Protein AF-0000000085031838 (afdb_homodimer)

Secondary structure (DSSP, 8-state):
---EEEEEEE-HHHHHTT-HHHHHHHHHHTTPEEEEEEEE---HHHHHHHTGGGTTSTTHHHHHHHHTSS-EEEEEEEETTHHHHHHHHH--SSTTTSPBTBHHHHH-B--TT---B-SEEE--SHHHHHHHHHHH-TT------/---EEEEEEE-HHHHHTT-HHHHHHHHHHTTPEEEEEEEE---HHHHHHHTGGGTTSTTHHHHHHHHTSS-EEEEEEEETTHHHHHHHHH--SSTTTSPBTBHHHHH-B--TT---B-SEEE-SSHHHHHHHHHHH-TT------

pLDDT: mean 95.69, std 6.48, range [50.72, 98.94]

Radius of gyration: 19.54 Å; Cα contacts (8 Å, |Δi|>4): 582; chains: 2; bounding box: 54×59×46 Å

Structure (mmCIF, N/CA/C/O backbone):
data_AF-0000000085031838-model_v1
#
loop_
_entity.id
_entity.type
_entity.pdbx_description
1 polymer 'Nucleoside diphosphate kinase'
#
loop_
_atom_site.group_PDB
_atom_site.id
_atom_site.type_symbol
_atom_site.label_atom_id
_atom_site.label_alt_id
_atom_site.label_comp_id
_atom_site.label_asym_id
_atom_site.label_entity_id
_atom_site.label_seq_id
_atom_site.pdbx_PDB_ins_code
_atom_site.Cartn_x
_atom_site.Cartn_y
_atom_site.Cartn_z
_atom_site.occupancy
_atom_site.B_iso_or_equiv
_atom_site.auth_seq_id
_atom_site.auth_comp_id
_atom_site.auth_asym_id
_atom_site.auth_atom_id
_atom_site.pdbx_PDB_model_num
ATOM 1 N N . MET A 1 1 ? 27.875 -4.102 -3.135 1 66.56 1 MET A N 1
ATOM 2 C CA . MET A 1 1 ? 27.078 -4.777 -4.156 1 66.56 1 MET A CA 1
ATOM 3 C C . MET A 1 1 ? 25.984 -3.867 -4.68 1 66.56 1 MET A C 1
ATOM 5 O O . MET A 1 1 ? 25.547 -2.943 -3.986 1 66.56 1 MET A O 1
ATOM 9 N N . ALA A 1 2 ? 25.547 -4.156 -5.953 1 81.12 2 ALA A N 1
ATOM 10 C CA . ALA A 1 2 ? 24.672 -3.225 -6.66 1 81.12 2 ALA A CA 1
ATOM 11 C C . ALA A 1 2 ? 23.234 -3.318 -6.141 1 81.12 2 ALA A C 1
ATOM 13 O O . ALA A 1 2 ? 22.828 -4.359 -5.625 1 81.12 2 ALA A O 1
ATOM 14 N N . GLU A 1 3 ? 22.484 -2.248 -5.98 1 90.94 3 GLU A N 1
ATOM 15 C CA . GLU A 1 3 ? 21.062 -2.205 -5.637 1 90.94 3 GLU A CA 1
ATOM 16 C C . GLU A 1 3 ? 20.219 -2.934 -6.68 1 90.94 3 GLU A C 1
ATOM 18 O O . GLU A 1 3 ? 20.469 -2.805 -7.883 1 90.94 3 GLU A O 1
ATOM 23 N N . GLU A 1 4 ? 19.297 -3.799 -6.168 1 94.56 4 GLU A N 1
ATOM 24 C CA . GLU A 1 4 ? 18.312 -4.516 -6.98 1 94.56 4 GLU A CA 1
ATOM 25 C C . GLU A 1 4 ? 16.906 -4.059 -6.66 1 94.56 4 GLU A C 1
ATOM 27 O O . GLU A 1 4 ? 16.641 -3.533 -5.574 1 94.56 4 GLU A O 1
ATOM 32 N N . TRP A 1 5 ? 16.109 -4.141 -7.727 1 97.69 5 TRP A N 1
ATOM 33 C CA . TRP A 1 5 ? 14.672 -3.992 -7.516 1 97.69 5 TRP A CA 1
ATOM 34 C C . TRP A 1 5 ? 13.945 -5.309 -7.77 1 97.69 5 TRP A C 1
ATOM 36 O O . TRP A 1 5 ? 14.359 -6.094 -8.625 1 97.69 5 TRP A O 1
ATOM 46 N N . THR A 1 6 ? 12.945 -5.582 -7 1 98.31 6 THR A N 1
ATOM 47 C CA . THR A 1 6 ? 12.094 -6.742 -7.23 1 98.31 6 THR A CA 1
ATOM 48 C C . THR A 1 6 ? 10.625 -6.344 -7.199 1 98.31 6 THR A C 1
ATOM 50 O O . THR A 1 6 ? 10.273 -5.254 -6.746 1 98.31 6 THR A O 1
ATOM 53 N N . LEU A 1 7 ? 9.812 -7.199 -7.789 1 98.75 7 LEU A N 1
ATOM 54 C CA . LEU A 1 7 ? 8.367 -6.992 -7.836 1 98.75 7 LEU A CA 1
ATOM 55 C C . LEU A 1 7 ? 7.652 -7.953 -6.891 1 98.75 7 LEU A C 1
ATOM 57 O O . LEU A 1 7 ? 7.977 -9.141 -6.84 1 98.75 7 LEU A O 1
ATOM 61 N N . VAL A 1 8 ? 6.723 -7.438 -6.137 1 98.94 8 VAL A N 1
ATOM 62 C CA . VAL A 1 8 ? 5.742 -8.211 -5.379 1 98.94 8 VAL A CA 1
ATOM 63 C C . VAL A 1 8 ? 4.332 -7.879 -5.867 1 98.94 8 VAL A C 1
ATOM 65 O O . VAL A 1 8 ? 3.973 -6.707 -5.984 1 98.94 8 VAL A O 1
ATOM 68 N N . LEU A 1 9 ? 3.561 -8.828 -6.211 1 98.94 9 LEU A N 1
ATOM 69 C CA . LEU A 1 9 ? 2.131 -8.672 -6.453 1 98.94 9 LEU A CA 1
ATOM 70 C C . LEU A 1 9 ? 1.318 -9.336 -5.348 1 98.94 9 LEU A C 1
ATOM 72 O O . LEU A 1 9 ? 1.413 -10.555 -5.152 1 98.94 9 LEU A O 1
ATOM 76 N N . VAL A 1 10 ? 0.603 -8.562 -4.602 1 98.94 10 VAL A N 1
ATOM 77 C CA . VAL A 1 10 ? -0.446 -9.18 -3.789 1 98.94 10 VAL A CA 1
ATOM 78 C C . VAL A 1 10 ? -1.618 -9.578 -4.68 1 98.94 10 VAL A C 1
ATOM 80 O O . VAL A 1 10 ? -2.244 -8.727 -5.316 1 98.94 10 VAL A O 1
ATOM 83 N N . LYS A 1 11 ? -1.86 -10.812 -4.703 1 98.62 11 LYS A N 1
ATOM 84 C CA . LYS A 1 11 ? -2.834 -11.375 -5.633 1 98.62 11 LYS A CA 1
ATOM 85 C C . LYS A 1 11 ? -4.262 -11.141 -5.148 1 98.62 11 LYS A C 1
ATOM 87 O O . LYS A 1 11 ? -4.469 -10.625 -4.047 1 98.62 11 LYS A O 1
ATOM 92 N N . PRO A 1 12 ? -5.273 -11.461 -5.992 1 98.12 12 PRO A N 1
ATOM 93 C CA . PRO A 1 12 ? -6.652 -11.094 -5.664 1 98.12 12 PRO A CA 1
ATOM 94 C C . PRO A 1 12 ? -7.105 -11.648 -4.312 1 98.12 12 PRO A C 1
ATOM 96 O O . PRO A 1 12 ? -7.812 -10.961 -3.568 1 98.12 12 PRO A O 1
ATOM 99 N N . ASP A 1 13 ? -6.723 -12.828 -3.975 1 97.75 13 ASP A N 1
ATOM 100 C CA . ASP A 1 13 ? -7.129 -13.391 -2.691 1 97.75 13 ASP A CA 1
ATOM 101 C C . ASP A 1 13 ? -6.484 -12.641 -1.53 1 97.75 13 ASP A C 1
ATOM 103 O O . ASP A 1 13 ? -7.113 -12.438 -0.488 1 97.75 13 ASP A O 1
ATOM 107 N N . GLY A 1 14 ? -5.211 -12.242 -1.686 1 98.19 14 GLY A N 1
ATOM 108 C CA . GLY A 1 14 ? -4.551 -11.453 -0.662 1 98.19 14 GLY A CA 1
ATOM 109 C C . GLY A 1 14 ? -5.211 -10.102 -0.433 1 98.19 14 GLY A C 1
ATOM 110 O O . GLY A 1 14 ? -5.312 -9.641 0.706 1 98.19 14 GLY A O 1
ATOM 111 N N . VAL A 1 15 ? -5.648 -9.484 -1.541 1 98.56 15 VAL A N 1
ATOM 112 C CA . VAL A 1 15 ? -6.344 -8.203 -1.428 1 98.56 15 VAL A CA 1
ATOM 113 C C . VAL A 1 15 ? -7.703 -8.414 -0.765 1 98.56 15 VAL A C 1
ATOM 115 O O . VAL A 1 15 ? -8.031 -7.738 0.214 1 98.56 15 VAL A O 1
ATOM 118 N N . LYS A 1 16 ? -8.445 -9.328 -1.237 1 97.25 16 LYS A N 1
ATOM 119 C CA . LYS A 1 16 ? -9.789 -9.617 -0.744 1 97.25 16 LYS A CA 1
ATOM 120 C C . LYS A 1 16 ? -9.766 -9.977 0.738 1 97.25 16 LYS A C 1
ATOM 122 O O . LYS A 1 16 ? -10.641 -9.555 1.501 1 97.25 16 LYS A O 1
ATOM 127 N N . ASN A 1 17 ? -8.797 -10.75 1.099 1 97.38 17 ASN A N 1
ATOM 128 C CA . ASN A 1 17 ? -8.719 -11.242 2.469 1 97.38 17 ASN A CA 1
ATOM 129 C C . ASN A 1 17 ? -7.934 -10.289 3.365 1 97.38 17 ASN A C 1
ATOM 131 O O . ASN A 1 17 ? -7.617 -10.633 4.508 1 97.38 17 ASN A O 1
ATOM 135 N N . ARG A 1 18 ? -7.59 -9.133 2.881 1 98.12 18 ARG A N 1
ATOM 136 C CA . ARG A 1 18 ? -7.039 -8.047 3.676 1 98.12 18 ARG A CA 1
ATOM 137 C C . ARG A 1 18 ? -5.648 -8.398 4.199 1 98.12 18 ARG A C 1
ATOM 139 O O . ARG A 1 18 ? -5.363 -8.219 5.387 1 98.12 18 ARG A O 1
ATOM 146 N N . HIS A 1 19 ? -4.738 -8.805 3.262 1 98.56 19 HIS A N 1
ATOM 147 C CA . HIS A 1 19 ? -3.375 -9.164 3.623 1 98.56 19 HIS A CA 1
ATOM 148 C C . HIS A 1 19 ? -2.371 -8.156 3.074 1 98.56 19 HIS A C 1
ATOM 150 O O . HIS A 1 19 ? -1.159 -8.344 3.209 1 98.56 19 HIS A O 1
ATOM 156 N N . VAL A 1 20 ? -2.828 -7.102 2.445 1 98.88 20 VAL A N 1
ATOM 157 C CA . VAL A 1 20 ? -1.928 -6.125 1.838 1 98.88 20 VAL A CA 1
ATOM 158 C C . VAL A 1 20 ? -1.017 -5.527 2.906 1 98.88 20 VAL A C 1
ATOM 160 O O . VAL A 1 20 ? 0.202 -5.465 2.73 1 98.88 20 VAL A O 1
ATOM 163 N N . GLY A 1 21 ? -1.608 -5.121 4.023 1 98.75 21 GLY A N 1
ATOM 164 C CA . GLY A 1 21 ? -0.841 -4.527 5.109 1 98.75 21 GLY A CA 1
ATOM 165 C C . GLY A 1 21 ? 0.206 -5.465 5.68 1 98.75 21 GLY A C 1
ATOM 166 O O . GLY A 1 21 ? 1.335 -5.051 5.953 1 98.75 21 GLY A O 1
ATOM 167 N N . GLU A 1 22 ? -0.123 -6.695 5.84 1 98.31 22 GLU A N 1
ATOM 168 C CA . GLU A 1 22 ? 0.807 -7.688 6.375 1 98.31 22 GLU A CA 1
ATOM 169 C C . GLU A 1 22 ? 2.004 -7.879 5.449 1 98.31 22 GLU A C 1
ATOM 171 O O . GLU A 1 22 ? 3.146 -7.93 5.902 1 98.31 22 GLU A O 1
ATOM 176 N N . VAL A 1 23 ? 1.729 -8.008 4.176 1 98.81 23 VAL A N 1
ATOM 177 C CA . VAL A 1 23 ? 2.799 -8.188 3.199 1 98.81 23 VAL A CA 1
ATOM 178 C C . VAL A 1 23 ? 3.756 -7 3.256 1 98.81 23 VAL A C 1
ATOM 180 O O . VAL A 1 23 ? 4.969 -7.18 3.383 1 98.81 23 VAL A O 1
ATOM 183 N N . ILE A 1 24 ? 3.213 -5.805 3.266 1 98.88 24 ILE A N 1
ATOM 184 C CA . ILE A 1 24 ? 4.035 -4.598 3.279 1 98.88 24 ILE A CA 1
ATOM 185 C C . ILE A 1 24 ? 4.789 -4.504 4.602 1 98.88 24 ILE A C 1
ATOM 187 O O . ILE A 1 24 ? 5.969 -4.152 4.629 1 98.88 24 ILE A O 1
ATOM 191 N N . THR A 1 25 ? 4.145 -4.832 5.676 1 98.69 25 THR A N 1
ATOM 192 C CA . THR A 1 25 ? 4.758 -4.766 6.996 1 98.69 25 THR A CA 1
ATOM 193 C C . THR A 1 25 ? 5.977 -5.684 7.074 1 98.69 25 THR A C 1
ATOM 195 O O . THR A 1 25 ? 7.016 -5.297 7.617 1 98.69 25 THR A O 1
ATOM 198 N N . ARG A 1 26 ? 5.875 -6.84 6.551 1 98.62 26 ARG A N 1
ATOM 199 C CA . ARG A 1 26 ? 6.996 -7.773 6.609 1 98.62 26 ARG A CA 1
ATOM 200 C C . ARG A 1 26 ? 8.18 -7.262 5.797 1 98.62 26 ARG A C 1
ATOM 202 O O . ARG A 1 26 ? 9.328 -7.418 6.199 1 98.62 26 ARG A O 1
ATOM 209 N N . ILE A 1 27 ? 7.914 -6.656 4.637 1 98.69 27 ILE A N 1
ATOM 210 C CA . ILE A 1 27 ? 8.961 -6.059 3.812 1 98.69 27 ILE A CA 1
ATOM 211 C C . ILE A 1 27 ? 9.641 -4.926 4.582 1 98.69 27 ILE A C 1
ATOM 213 O O . ILE A 1 27 ? 10.867 -4.875 4.668 1 98.69 27 ILE A O 1
ATOM 217 N N . GLU A 1 28 ? 8.828 -4.074 5.199 1 98.5 28 GLU A N 1
ATOM 218 C CA . GLU A 1 28 ? 9.344 -2.914 5.922 1 98.5 28 GLU A CA 1
ATOM 219 C C . GLU A 1 28 ? 10.094 -3.334 7.184 1 98.5 28 GLU A C 1
ATOM 221 O O . GLU A 1 28 ? 11.117 -2.742 7.527 1 98.5 28 GLU A O 1
ATOM 226 N N . ARG A 1 29 ? 9.594 -4.312 7.824 1 97.56 29 ARG A N 1
ATOM 227 C CA . ARG A 1 29 ? 10.234 -4.793 9.047 1 97.56 29 ARG A CA 1
ATOM 228 C C . ARG A 1 29 ? 11.633 -5.336 8.758 1 97.56 29 ARG A C 1
ATOM 230 O O . ARG A 1 29 ? 12.531 -5.199 9.586 1 97.56 29 ARG A O 1
ATOM 237 N N . LYS A 1 30 ? 11.828 -5.93 7.602 1 97.19 30 LYS A N 1
ATOM 238 C CA . LYS A 1 30 ? 13.133 -6.457 7.195 1 97.19 30 LYS A CA 1
ATOM 239 C C . LYS A 1 30 ? 14.109 -5.328 6.883 1 97.19 30 LYS A C 1
ATOM 241 O O . LYS A 1 30 ? 15.312 -5.555 6.777 1 97.19 30 LYS A O 1
ATOM 246 N N . GLY A 1 31 ? 13.547 -4.113 6.691 1 96.56 31 GLY A N 1
ATOM 247 C CA . GLY A 1 31 ? 14.383 -2.939 6.496 1 96.56 31 GLY A CA 1
ATOM 248 C C . GLY A 1 31 ? 14.477 -2.514 5.043 1 96.56 31 GLY A C 1
ATOM 249 O O . GLY A 1 31 ? 15.266 -1.633 4.699 1 96.56 31 GLY A O 1
ATOM 250 N N . TYR A 1 32 ? 13.695 -3.164 4.156 1 96.62 32 TYR A N 1
ATOM 251 C CA . TYR A 1 32 ? 13.75 -2.814 2.74 1 96.62 32 TYR A CA 1
ATOM 252 C C . TYR A 1 32 ? 12.906 -1.579 2.453 1 96.62 32 TYR A C 1
ATOM 254 O O . TYR A 1 32 ? 12.039 -1.211 3.252 1 96.62 32 TYR A O 1
ATOM 262 N N . GLN A 1 33 ? 13.195 -1.033 1.344 1 94.19 33 GLN A N 1
ATOM 263 C CA . GLN A 1 33 ? 12.477 0.168 0.926 1 94.19 33 GLN A CA 1
ATOM 264 C C . GLN A 1 33 ? 11.438 -0.156 -0.142 1 94.19 33 GLN A C 1
ATOM 266 O O . GLN A 1 33 ? 11.742 -0.842 -1.121 1 94.19 33 GLN A O 1
ATOM 271 N N . ILE A 1 34 ? 10.258 0.347 0.081 1 98 34 ILE A N 1
ATOM 272 C CA . ILE A 1 34 ? 9.242 0.324 -0.969 1 98 34 ILE A CA 1
ATOM 273 C C . ILE A 1 34 ? 9.406 1.552 -1.864 1 98 34 ILE A C 1
ATOM 275 O O . ILE A 1 34 ? 9.281 2.688 -1.398 1 98 34 ILE A O 1
ATOM 279 N N . ILE A 1 35 ? 9.625 1.24 -3.143 1 96.06 35 ILE A N 1
ATOM 280 C CA . ILE A 1 35 ? 9.922 2.307 -4.094 1 96.06 35 ILE A CA 1
ATOM 281 C C . ILE A 1 35 ? 8.625 2.795 -4.738 1 96.06 35 ILE A C 1
ATOM 283 O O . ILE A 1 35 ? 8.531 3.951 -5.156 1 96.06 35 ILE A O 1
ATOM 287 N N . ASP A 1 36 ? 7.746 1.915 -4.902 1 98.38 36 ASP A N 1
ATOM 288 C CA . ASP A 1 36 ? 6.453 2.225 -5.512 1 98.38 36 ASP A CA 1
ATOM 289 C C . ASP A 1 36 ? 5.422 1.147 -5.18 1 98.38 36 ASP A C 1
ATOM 291 O O . ASP A 1 36 ? 5.781 0.009 -4.875 1 98.38 36 ASP A O 1
ATOM 295 N N . LEU A 1 37 ? 4.188 1.529 -5.168 1 98.81 37 LEU A N 1
ATOM 296 C CA . LEU A 1 37 ? 3.096 0.572 -5.023 1 98.81 37 LEU A CA 1
ATOM 297 C C . LEU A 1 37 ? 1.792 1.151 -5.562 1 98.81 37 LEU A C 1
ATOM 299 O O . LEU A 1 37 ? 1.608 2.371 -5.574 1 98.81 37 LEU A O 1
ATOM 303 N N . LYS A 1 38 ? 0.947 0.339 -6.027 1 98.81 38 LYS A N 1
ATOM 304 C CA . LYS A 1 38 ? -0.374 0.772 -6.473 1 98.81 38 LYS A CA 1
ATOM 305 C C . LYS A 1 38 ? -1.328 -0.412 -6.598 1 98.81 38 LYS A C 1
ATOM 307 O O . LYS A 1 38 ? -0.895 -1.547 -6.805 1 98.81 38 LYS A O 1
ATOM 312 N N . MET A 1 39 ? -2.602 -0.136 -6.398 1 98.75 39 MET A N 1
ATOM 313 C CA . MET A 1 39 ? -3.639 -1.104 -6.746 1 98.75 39 MET A CA 1
ATOM 314 C C . MET A 1 39 ? -3.887 -1.12 -8.25 1 98.75 39 MET A C 1
ATOM 316 O O . MET A 1 39 ? -3.914 -0.068 -8.891 1 98.75 39 MET A O 1
ATOM 320 N N . ILE A 1 40 ? -4.027 -2.283 -8.812 1 98.06 40 ILE A N 1
ATOM 321 C CA . ILE A 1 40 ? -4.125 -2.488 -10.25 1 98.06 40 ILE A CA 1
ATOM 322 C C . ILE A 1 40 ? -5.336 -3.363 -10.562 1 98.06 40 ILE A C 1
ATOM 324 O O . ILE A 1 40 ? -5.555 -4.387 -9.914 1 98.06 40 ILE A O 1
ATOM 328 N N . GLU A 1 41 ? -6.141 -2.879 -11.477 1 95.75 41 GLU A N 1
ATOM 329 C CA . GLU A 1 41 ? -7.066 -3.795 -12.141 1 95.75 41 GLU A CA 1
ATOM 330 C C . GLU A 1 41 ? -6.375 -4.559 -13.266 1 95.75 41 GLU A C 1
ATOM 332 O O . GLU A 1 41 ? -6.113 -3.998 -14.328 1 95.75 41 GLU A O 1
ATOM 337 N N . SER A 1 42 ? -6.121 -5.785 -13.016 1 95.38 42 SER A N 1
ATOM 338 C CA . SER A 1 42 ? -5.328 -6.543 -13.977 1 95.38 42 SER A CA 1
ATOM 339 C C . SER A 1 42 ? -6.133 -6.859 -15.234 1 95.38 42 SER A C 1
ATOM 341 O O . SER A 1 42 ? -7.328 -7.148 -15.148 1 95.38 42 SER A O 1
ATOM 343 N N . THR A 1 43 ? -5.465 -6.734 -16.375 1 95.69 43 THR A N 1
ATOM 344 C CA . THR A 1 43 ? -6.066 -7.129 -17.641 1 95.69 43 THR A CA 1
ATOM 345 C C . THR A 1 43 ? -5.48 -8.453 -18.141 1 95.69 43 THR A C 1
ATOM 347 O O . THR A 1 43 ? -4.344 -8.797 -17.797 1 95.69 43 THR A O 1
ATOM 350 N N . GLU A 1 44 ? -6.273 -9.055 -18.984 1 95.25 44 GLU A N 1
ATOM 351 C CA . GLU A 1 44 ? -5.793 -10.305 -19.562 1 95.25 44 GLU A CA 1
ATOM 352 C C . GLU A 1 44 ? -4.496 -10.094 -20.328 1 95.25 44 GLU A C 1
ATOM 354 O O . GLU A 1 44 ? -3.59 -10.93 -20.281 1 95.25 44 GLU A O 1
ATOM 359 N N . ASN A 1 45 ? -4.422 -9.055 -21.094 1 96.81 45 ASN A N 1
ATOM 360 C CA . ASN A 1 45 ? -3.234 -8.766 -21.891 1 96.81 45 ASN A CA 1
ATOM 361 C C . ASN A 1 45 ? -1.988 -8.648 -21.016 1 96.81 45 ASN A C 1
ATOM 363 O O . ASN A 1 45 ? -0.967 -9.281 -21.297 1 96.81 45 ASN A O 1
ATOM 367 N N . LYS A 1 46 ? -2.023 -7.93 -19.953 1 97.62 46 LYS A N 1
ATOM 368 C CA . LYS A 1 46 ? -0.871 -7.758 -19.078 1 97.62 46 LYS A CA 1
ATOM 369 C C . LYS A 1 46 ? -0.525 -9.055 -18.359 1 97.62 46 LYS A C 1
ATOM 371 O O . LYS A 1 46 ? 0.65 -9.367 -18.156 1 97.62 46 LYS A O 1
ATOM 376 N N . LEU A 1 47 ? -1.546 -9.781 -18.016 1 98.19 47 LEU A N 1
ATOM 377 C CA . LEU A 1 47 ? -1.315 -11.055 -17.328 1 98.19 47 LEU A CA 1
ATOM 378 C C . LEU A 1 47 ? -0.629 -12.047 -18.266 1 98.19 47 LEU A C 1
ATOM 380 O O . LEU A 1 47 ? 0.255 -12.789 -17.844 1 98.19 47 LEU A O 1
ATOM 384 N N . ARG A 1 48 ? -1.007 -12.047 -19.5 1 97.62 48 ARG A N 1
ATOM 385 C CA . ARG A 1 48 ? -0.371 -12.93 -20.484 1 97.62 48 ARG A CA 1
ATOM 386 C C . ARG A 1 48 ? 1.09 -12.547 -20.703 1 97.62 48 ARG A C 1
ATOM 388 O O . ARG A 1 48 ? 1.943 -13.414 -20.891 1 97.62 48 ARG A O 1
ATOM 395 N N . GLN A 1 49 ? 1.378 -11.258 -20.719 1 98 49 GLN A N 1
ATOM 396 C CA . GLN A 1 49 ? 2.766 -10.812 -20.781 1 98 49 GLN A CA 1
ATOM 397 C C . GLN A 1 49 ? 3.551 -11.258 -19.562 1 98 49 GLN A C 1
ATOM 399 O O . GLN A 1 49 ? 4.676 -11.75 -19.688 1 98 49 GLN A O 1
ATOM 404 N N . HIS A 1 50 ? 2.947 -11.133 -18.406 1 98.31 50 HIS A N 1
ATOM 405 C CA . HIS A 1 50 ? 3.596 -11.477 -17.156 1 98.31 50 HIS A CA 1
ATOM 406 C C . HIS A 1 50 ? 3.879 -12.969 -17.062 1 98.31 50 HIS A C 1
ATOM 408 O O . HIS A 1 50 ? 4.957 -13.375 -16.609 1 98.31 50 HIS A O 1
ATOM 414 N N . TYR A 1 51 ? 2.924 -13.719 -17.484 1 97.62 51 TYR A N 1
ATOM 415 C CA . TYR A 1 51 ? 3.023 -15.172 -17.391 1 97.62 51 TYR A CA 1
ATOM 416 C C . TYR A 1 51 ? 3.344 -15.773 -18.75 1 97.62 51 TYR A C 1
ATOM 418 O O . TYR A 1 51 ? 2.85 -16.844 -19.094 1 97.62 51 TYR A O 1
ATOM 426 N N . ALA A 1 52 ? 4.078 -15.125 -19.547 1 96.62 52 ALA A N 1
ATOM 427 C CA . ALA A 1 52 ? 4.367 -15.531 -20.922 1 96.62 52 ALA A CA 1
ATOM 428 C C . ALA A 1 52 ? 4.918 -16.953 -20.969 1 96.62 52 ALA A C 1
ATOM 430 O O . ALA A 1 52 ? 4.648 -17.703 -21.906 1 96.62 52 ALA A O 1
ATOM 431 N N . ASP A 1 53 ? 5.688 -17.359 -20.016 1 94.69 53 ASP A N 1
ATOM 432 C CA . ASP A 1 53 ? 6.324 -18.672 -19.969 1 94.69 53 ASP A CA 1
ATOM 433 C C . ASP A 1 53 ? 5.332 -19.766 -19.547 1 94.69 53 ASP A C 1
ATOM 435 O O . ASP A 1 53 ? 5.664 -20.953 -19.547 1 94.69 53 ASP A O 1
ATOM 439 N N . LYS A 1 54 ? 4.062 -19.391 -19.234 1 94.56 54 LYS A N 1
ATOM 440 C CA . LYS A 1 54 ? 3.082 -20.328 -18.703 1 94.56 54 LYS A CA 1
ATOM 441 C C . LYS A 1 54 ? 1.856 -20.406 -19.609 1 94.56 54 LYS A C 1
ATOM 443 O O . LYS A 1 54 ? 0.891 -21.109 -19.297 1 94.56 54 LYS A O 1
ATOM 448 N N . VAL A 1 55 ? 1.824 -19.734 -20.703 1 94.19 55 VAL A N 1
ATOM 449 C CA . VAL A 1 55 ? 0.617 -19.562 -21.516 1 94.19 55 VAL A CA 1
ATOM 450 C C . VAL A 1 55 ? 0.19 -20.922 -22.078 1 94.19 55 VAL A C 1
ATOM 452 O O . VAL A 1 55 ? -0.995 -21.141 -22.344 1 94.19 55 VAL A O 1
ATOM 455 N N . ASN A 1 56 ? 1.148 -21.875 -22.172 1 94.38 56 ASN A N 1
ATOM 456 C CA . ASN A 1 56 ? 0.825 -23.172 -22.766 1 94.38 56 ASN A CA 1
ATOM 457 C C . ASN A 1 56 ? 0.635 -24.25 -21.703 1 94.38 56 ASN A C 1
ATOM 459 O O . ASN A 1 56 ? 0.384 -25.406 -22.016 1 94.38 56 ASN A O 1
ATOM 463 N N . GLU A 1 57 ? 0.737 -23.891 -20.5 1 94.31 57 GLU A N 1
ATOM 464 C CA . GLU A 1 57 ? 0.539 -24.844 -19.406 1 94.31 57 GLU A CA 1
ATOM 465 C C . GLU A 1 57 ? -0.94 -25.172 -19.219 1 94.31 57 GLU A C 1
ATOM 467 O O . GLU A 1 57 ? -1.798 -24.297 -19.391 1 94.31 57 GLU A O 1
ATOM 472 N N . PRO A 1 58 ? -1.26 -26.391 -18.781 1 94.56 58 PRO A N 1
ATOM 473 C CA . PRO A 1 58 ? -2.656 -26.812 -18.625 1 94.56 58 PRO A CA 1
ATOM 474 C C . PRO A 1 58 ? -3.396 -26 -17.562 1 94.56 58 PRO A C 1
ATOM 476 O O . PRO A 1 58 ? -4.617 -25.844 -17.641 1 94.56 58 PRO A O 1
ATOM 479 N N . TYR A 1 59 ? -2.721 -25.531 -16.641 1 92.94 59 TYR A N 1
ATOM 480 C CA . TYR A 1 59 ? -3.375 -24.828 -15.547 1 92.94 59 TYR A CA 1
ATOM 481 C C . TYR A 1 59 ? -3.529 -23.344 -15.875 1 92.94 59 TYR A C 1
ATOM 483 O O . TYR A 1 59 ? -4.062 -22.578 -15.07 1 92.94 59 TYR A O 1
ATOM 491 N N . PHE A 1 60 ? -3.113 -22.906 -17.062 1 96 60 PHE A N 1
ATOM 492 C CA . PHE A 1 60 ? -3.039 -21.484 -17.406 1 96 60 PHE A CA 1
ATOM 493 C C . PHE A 1 60 ? -4.422 -20.844 -17.359 1 96 60 PHE A C 1
ATOM 495 O O . PHE A 1 60 ? -4.574 -19.734 -16.875 1 96 60 PHE A O 1
ATOM 502 N N . ALA A 1 61 ? -5.426 -21.531 -17.812 1 94.69 61 ALA A N 1
ATOM 503 C CA . ALA A 1 61 ? -6.789 -21 -17.797 1 94.69 61 ALA A CA 1
ATOM 504 C C . ALA A 1 61 ? -7.246 -20.719 -16.359 1 94.69 61 ALA A C 1
ATOM 506 O O . ALA A 1 61 ? -7.887 -19.703 -16.094 1 94.69 61 ALA A O 1
ATOM 507 N N . GLY A 1 62 ? -6.98 -21.688 -15.461 1 94.56 62 GLY A N 1
ATOM 508 C CA . GLY A 1 62 ? -7.301 -21.484 -14.055 1 94.56 62 GLY A CA 1
ATOM 509 C C . GLY A 1 62 ? -6.551 -20.312 -13.438 1 94.56 62 GLY A C 1
ATOM 510 O O . GLY A 1 62 ? -7.117 -19.547 -12.656 1 94.56 62 GLY A O 1
ATOM 511 N N . LEU A 1 63 ? -5.297 -20.188 -13.828 1 95.44 63 LEU A N 1
ATOM 512 C CA . LEU A 1 63 ? -4.469 -19.078 -13.367 1 95.44 63 LEU A CA 1
ATOM 513 C C . LEU A 1 63 ? -5.07 -17.734 -13.797 1 95.44 63 LEU A C 1
ATOM 515 O O . LEU A 1 63 ? -5.184 -16.812 -12.992 1 95.44 63 LEU A O 1
ATOM 519 N N . MET A 1 64 ? -5.496 -17.609 -15.039 1 96.06 64 MET A N 1
ATOM 520 C CA . MET A 1 64 ? -6.094 -16.391 -15.562 1 96.06 64 MET A CA 1
ATOM 521 C C . MET A 1 64 ? -7.402 -16.078 -14.852 1 96.06 64 MET A C 1
ATOM 523 O O . MET A 1 64 ? -7.652 -14.922 -14.484 1 96.06 64 MET A O 1
ATOM 527 N N . SER A 1 65 ? -8.188 -17.109 -14.602 1 95.12 65 SER A N 1
ATOM 528 C CA . SER A 1 65 ? -9.445 -16.922 -13.883 1 95.12 65 SER A CA 1
ATOM 529 C C . SER A 1 65 ? -9.203 -16.391 -12.469 1 95.12 65 SER A C 1
ATOM 531 O O . SER A 1 65 ? -9.891 -15.469 -12.023 1 95.12 65 SER A O 1
ATOM 533 N N . TYR A 1 66 ? -8.258 -16.969 -11.844 1 96.06 66 TYR A N 1
ATOM 534 C CA . TYR A 1 66 ? -7.883 -16.578 -10.492 1 96.06 66 TYR A CA 1
ATOM 535 C C . TYR A 1 66 ? -7.398 -15.133 -10.453 1 96.06 66 TYR A C 1
ATOM 537 O O . TYR A 1 66 ? -7.906 -14.328 -9.672 1 96.06 66 TYR A O 1
ATOM 545 N N . MET A 1 67 ? -6.52 -14.742 -11.32 1 97.31 67 MET A N 1
ATOM 546 C CA . MET A 1 67 ? -5.84 -13.453 -11.297 1 97.31 67 MET A CA 1
ATOM 547 C C . MET A 1 67 ? -6.789 -12.328 -11.703 1 97.31 67 MET A C 1
ATOM 549 O O . MET A 1 67 ? -6.512 -11.156 -11.445 1 97.31 67 MET A O 1
ATOM 553 N N . THR A 1 68 ? -7.957 -12.656 -12.266 1 96.75 68 THR A N 1
ATOM 554 C CA . THR A 1 68 ? -8.898 -11.625 -12.703 1 96.75 68 THR A CA 1
ATOM 555 C C . THR A 1 68 ? -10.102 -11.562 -11.773 1 96.75 68 THR A C 1
ATOM 557 O O . THR A 1 68 ? -11.086 -10.883 -12.07 1 96.75 68 THR A O 1
ATOM 560 N N . GLU A 1 69 ? -10.055 -12.25 -10.625 1 95.62 69 GLU A N 1
ATOM 561 C CA . GLU A 1 69 ? -11.164 -12.281 -9.672 1 95.62 69 GLU A CA 1
ATOM 562 C C . GLU A 1 69 ? -11.32 -10.945 -8.961 1 95.62 69 GLU A C 1
ATOM 564 O O . GLU A 1 69 ? -12.359 -10.68 -8.352 1 95.62 69 GLU A O 1
ATOM 569 N N . GLY A 1 70 ? -10.352 -10.117 -8.984 1 97.25 70 GLY A N 1
ATOM 570 C CA . GLY A 1 70 ? -10.32 -8.828 -8.312 1 97.25 70 GLY A CA 1
ATOM 571 C C . GLY A 1 70 ? -9.016 -8.086 -8.516 1 97.25 70 GLY A C 1
ATOM 572 O O . GLY A 1 70 ? -8.156 -8.523 -9.281 1 97.25 70 GLY A O 1
ATOM 573 N N . PRO A 1 71 ? -8.945 -6.973 -7.871 1 98.31 71 PRO A N 1
ATOM 574 C CA . PRO A 1 71 ? -7.73 -6.176 -8.023 1 98.31 71 PRO A CA 1
ATOM 575 C C . PRO A 1 71 ? -6.508 -6.836 -7.383 1 98.31 71 PRO A C 1
ATOM 577 O O . PRO A 1 71 ? -6.656 -7.73 -6.547 1 98.31 71 PRO A O 1
ATOM 580 N N . ILE A 1 72 ? -5.363 -6.457 -7.852 1 98.81 72 ILE A N 1
ATOM 581 C CA . ILE A 1 72 ? -4.098 -6.836 -7.23 1 98.81 72 ILE A CA 1
ATOM 582 C C . ILE A 1 72 ? -3.357 -5.586 -6.758 1 98.81 72 ILE A C 1
ATOM 584 O O . ILE A 1 72 ? -3.75 -4.465 -7.09 1 98.81 72 ILE A O 1
ATOM 588 N N . VAL A 1 73 ? -2.381 -5.766 -5.906 1 98.94 73 VAL A N 1
ATOM 589 C CA . VAL A 1 73 ? -1.506 -4.668 -5.5 1 98.94 73 VAL A CA 1
ATOM 590 C C . VAL A 1 73 ? -0.069 -4.973 -5.922 1 98.94 73 VAL A C 1
ATOM 592 O O . VAL A 1 73 ? 0.481 -6.016 -5.562 1 98.94 73 VAL A O 1
ATOM 595 N N . GLY A 1 74 ? 0.482 -4.066 -6.781 1 98.94 74 GLY A N 1
ATOM 596 C CA . GLY A 1 74 ? 1.888 -4.148 -7.145 1 98.94 74 GLY A CA 1
ATOM 597 C C . GLY A 1 74 ? 2.787 -3.338 -6.227 1 98.94 74 GLY A C 1
ATOM 598 O O . GLY A 1 74 ? 2.439 -2.223 -5.836 1 98.94 74 GLY A O 1
ATOM 599 N N . ILE A 1 75 ? 3.916 -3.902 -5.902 1 98.94 75 ILE A N 1
ATOM 600 C CA . ILE A 1 75 ? 4.898 -3.27 -5.031 1 98.94 75 ILE A CA 1
ATOM 601 C C . ILE A 1 75 ? 6.297 -3.432 -5.621 1 98.94 75 ILE A C 1
ATOM 603 O O . ILE A 1 75 ? 6.691 -4.539 -6 1 98.94 75 ILE A O 1
ATOM 607 N N . ILE A 1 76 ? 7 -2.383 -5.75 1 98.81 76 ILE A N 1
ATOM 608 C CA . ILE A 1 76 ? 8.422 -2.445 -6.082 1 98.81 76 ILE A CA 1
ATOM 609 C C . ILE A 1 76 ? 9.258 -2.268 -4.816 1 98.81 76 ILE A C 1
ATOM 611 O O . ILE A 1 76 ? 9.07 -1.301 -4.074 1 98.81 76 ILE A O 1
ATOM 615 N N . VAL A 1 77 ? 10.164 -3.176 -4.574 1 98.44 77 VAL A N 1
ATOM 616 C CA . VAL A 1 77 ? 11.031 -3.16 -3.406 1 98.44 77 VAL A CA 1
ATOM 617 C C . VAL A 1 77 ? 12.492 -3.047 -3.848 1 98.44 77 VAL A C 1
ATOM 619 O O . VAL A 1 77 ? 12.914 -3.717 -4.793 1 98.44 77 VAL A O 1
ATOM 622 N N . ALA A 1 78 ? 13.234 -2.201 -3.158 1 97.12 78 ALA A N 1
ATOM 623 C CA . ALA A 1 78 ? 14.648 -2.008 -3.473 1 97.12 78 ALA A CA 1
ATOM 624 C C . ALA A 1 78 ? 15.531 -2.439 -2.309 1 97.12 78 ALA A C 1
ATOM 626 O O . ALA A 1 78 ? 15.148 -2.309 -1.144 1 97.12 78 ALA A O 1
ATOM 627 N N . GLY A 1 79 ? 16.688 -2.955 -2.654 1 95.38 79 GLY A N 1
ATOM 628 C CA . GLY A 1 79 ? 17.688 -3.33 -1.66 1 95.38 79 GLY A CA 1
ATOM 629 C C . GLY A 1 79 ? 18.781 -4.203 -2.221 1 95.38 79 GLY A C 1
ATOM 630 O O . GLY A 1 79 ? 18.75 -4.574 -3.396 1 95.38 79 GLY A O 1
ATOM 631 N N . THR A 1 80 ? 19.734 -4.469 -1.35 1 94.94 80 THR A N 1
ATOM 632 C CA . THR A 1 80 ? 20.797 -5.395 -1.698 1 94.94 80 THR A CA 1
ATOM 633 C C . THR A 1 80 ? 20.328 -6.84 -1.581 1 94.94 80 THR A C 1
ATOM 635 O O . THR A 1 80 ? 19.766 -7.234 -0.554 1 94.94 80 THR A O 1
ATOM 638 N N . ASN A 1 81 ? 20.469 -7.633 -2.691 1 95.12 81 ASN A N 1
ATOM 639 C CA . ASN A 1 81 ? 20.047 -9.031 -2.752 1 95.12 81 ASN A CA 1
ATOM 640 C C . ASN A 1 81 ? 18.562 -9.188 -2.451 1 95.12 81 ASN A C 1
ATOM 642 O O . ASN A 1 81 ? 18.156 -10.164 -1.82 1 95.12 81 ASN A O 1
ATOM 646 N N . VAL A 1 82 ? 17.812 -8.219 -2.869 1 97.38 82 VAL A N 1
ATOM 647 C CA . VAL A 1 82 ? 16.406 -8.133 -2.445 1 97.38 82 VAL A CA 1
ATOM 648 C C . VAL A 1 82 ? 15.578 -9.156 -3.207 1 97.38 82 VAL A C 1
ATOM 650 O O . VAL A 1 82 ? 14.594 -9.688 -2.674 1 97.38 82 VAL A O 1
ATOM 653 N N . VAL A 1 83 ? 15.93 -9.477 -4.434 1 97.81 83 VAL A N 1
ATOM 654 C CA . VAL A 1 83 ? 15.156 -10.438 -5.211 1 97.81 83 VAL A CA 1
ATOM 655 C C . VAL A 1 83 ? 15.109 -11.773 -4.48 1 97.81 83 VAL A C 1
ATOM 657 O O . VAL A 1 83 ? 14.023 -12.32 -4.238 1 97.81 83 VAL A O 1
ATOM 660 N N . LYS A 1 84 ? 16.25 -12.258 -4.105 1 97.69 84 LYS A N 1
ATOM 661 C CA . LYS A 1 84 ? 16.344 -13.523 -3.389 1 97.69 84 LYS A CA 1
ATOM 662 C C . LYS A 1 84 ? 15.656 -13.445 -2.031 1 97.69 84 LYS A C 1
ATOM 664 O O . LYS A 1 84 ? 14.914 -14.359 -1.654 1 97.69 84 LYS A O 1
ATOM 669 N N . ALA A 1 85 ? 15.875 -12.383 -1.309 1 98.06 85 ALA A N 1
ATOM 670 C CA . ALA A 1 85 ? 15.328 -12.227 0.038 1 98.06 85 ALA A CA 1
ATOM 671 C C . ALA A 1 85 ? 13.805 -12.227 0.018 1 98.06 85 ALA A C 1
ATOM 673 O O . ALA A 1 85 ? 13.164 -12.93 0.806 1 98.06 85 ALA A O 1
ATOM 674 N N . ILE A 1 86 ? 13.227 -11.484 -0.883 1 98.62 86 ILE A N 1
ATOM 675 C CA . ILE A 1 86 ? 11.773 -11.367 -0.963 1 98.62 86 ILE A CA 1
ATOM 676 C C . ILE A 1 86 ? 11.172 -12.68 -1.444 1 98.62 86 ILE A C 1
ATOM 678 O O . ILE A 1 86 ? 10.102 -13.086 -0.989 1 98.62 86 ILE A O 1
ATOM 682 N N . HIS A 1 87 ? 11.844 -13.281 -2.336 1 98.44 87 HIS A N 1
ATOM 683 C CA . HIS A 1 87 ? 11.383 -14.586 -2.799 1 98.44 87 HIS A CA 1
ATOM 684 C C . HIS A 1 87 ? 11.336 -15.594 -1.653 1 98.44 87 HIS A C 1
ATOM 686 O O . HIS A 1 87 ? 10.383 -16.375 -1.547 1 98.44 87 HIS A O 1
ATOM 692 N N . ARG A 1 88 ? 12.25 -15.578 -0.794 1 98.19 88 ARG A N 1
ATOM 693 C CA . ARG A 1 88 ? 12.273 -16.453 0.37 1 98.19 88 ARG A CA 1
ATOM 694 C C . ARG A 1 88 ? 11.188 -16.078 1.368 1 98.19 88 ARG A C 1
ATOM 696 O O . ARG A 1 88 ? 10.578 -16.953 1.991 1 98.19 88 ARG A O 1
ATOM 703 N N . MET A 1 89 ? 10.914 -14.828 1.499 1 98.5 89 MET A N 1
ATOM 704 C CA . MET A 1 89 ? 9.867 -14.352 2.391 1 98.5 89 MET A CA 1
ATOM 705 C C . MET A 1 89 ? 8.5 -14.883 1.962 1 98.5 89 MET A C 1
ATOM 707 O O . MET A 1 89 ? 7.664 -15.195 2.805 1 98.5 89 MET A O 1
ATOM 711 N N . ALA A 1 90 ? 8.336 -14.977 0.688 1 98.5 90 ALA A N 1
ATOM 712 C CA . ALA A 1 90 ? 7.07 -15.477 0.15 1 98.5 90 ALA A CA 1
ATOM 713 C C . ALA A 1 90 ? 6.844 -16.938 0.546 1 98.5 90 ALA A C 1
ATOM 715 O O . ALA A 1 90 ? 5.746 -17.297 0.969 1 98.5 90 ALA A O 1
ATOM 716 N N . GLY A 1 91 ? 7.922 -17.734 0.382 1 98.5 91 GLY A N 1
ATOM 717 C CA . GLY A 1 91 ? 7.816 -19.156 0.656 1 98.5 91 GLY A CA 1
ATOM 718 C C . GLY A 1 91 ? 7.469 -19.984 -0.572 1 98.5 91 GLY A C 1
ATOM 719 O O . GLY A 1 91 ? 7.25 -19.422 -1.651 1 98.5 91 GLY A O 1
ATOM 720 N N . ALA A 1 92 ? 7.395 -21.219 -0.305 1 97.75 92 ALA A N 1
ATOM 721 C CA . ALA A 1 92 ? 7.16 -22.172 -1.396 1 97.75 92 ALA A CA 1
ATOM 722 C C . ALA A 1 92 ? 5.852 -21.844 -2.119 1 97.75 92 ALA A C 1
ATOM 724 O O . ALA A 1 92 ? 4.887 -21.391 -1.5 1 97.75 92 ALA A O 1
ATOM 725 N N . THR A 1 93 ? 5.809 -22.094 -3.471 1 96.31 93 THR A N 1
ATOM 726 C CA . THR A 1 93 ? 4.656 -21.844 -4.328 1 96.31 93 THR A CA 1
ATOM 727 C C . THR A 1 93 ? 3.422 -22.578 -3.811 1 96.31 93 THR A C 1
ATOM 729 O O . THR A 1 93 ? 2.334 -22 -3.744 1 96.31 93 THR A O 1
ATOM 732 N N . ASN A 1 94 ? 3.66 -23.844 -3.465 1 96.06 94 ASN A N 1
ATOM 733 C CA . ASN A 1 94 ? 2.582 -24.594 -2.828 1 96.06 94 ASN A CA 1
ATOM 734 C C . ASN A 1 94 ? 2.404 -24.188 -1.368 1 96.06 94 ASN A C 1
ATOM 736 O O . ASN A 1 94 ? 3.25 -24.5 -0.527 1 96.06 94 ASN A O 1
ATOM 740 N N . PRO A 1 95 ? 1.264 -23.562 -1.056 1 96.38 95 PRO A N 1
ATOM 741 C CA . PRO A 1 95 ? 1.128 -22.984 0.283 1 96.38 95 PRO A CA 1
ATOM 742 C C . PRO A 1 95 ? 1.086 -24.047 1.383 1 96.38 95 PRO A C 1
ATOM 744 O O . PRO A 1 95 ? 1.475 -23.781 2.521 1 96.38 95 PRO A O 1
ATOM 747 N N . VAL A 1 96 ? 0.671 -25.266 1.072 1 95.44 96 VAL A N 1
ATOM 748 C CA . VAL A 1 96 ? 0.607 -26.344 2.059 1 95.44 96 VAL A CA 1
ATOM 749 C C . VAL A 1 96 ? 2.02 -26.75 2.463 1 95.44 96 VAL A C 1
ATOM 751 O O . VAL A 1 96 ? 2.252 -27.156 3.604 1 95.44 96 VAL A O 1
ATOM 754 N N . GLU A 1 97 ? 2.92 -26.594 1.582 1 97.44 97 GLU A N 1
ATOM 755 C CA . GLU A 1 97 ? 4.312 -26.969 1.816 1 97.44 97 GLU A CA 1
ATOM 756 C C . GLU A 1 97 ? 5.137 -25.781 2.281 1 97.44 97 GLU A C 1
ATOM 758 O O . GLU A 1 97 ? 6.309 -25.922 2.635 1 97.44 97 GLU A O 1
ATOM 763 N N . ALA A 1 98 ? 4.609 -24.625 2.211 1 98.38 98 ALA A N 1
ATOM 764 C CA . ALA A 1 98 ? 5.336 -23.422 2.592 1 98.38 98 ALA A CA 1
ATOM 765 C C . ALA A 1 98 ? 5.535 -23.359 4.105 1 98.38 98 ALA A C 1
ATOM 767 O O . ALA A 1 98 ? 4.625 -23.688 4.871 1 98.38 98 ALA A O 1
ATOM 768 N N . ALA A 1 99 ? 6.656 -22.984 4.555 1 98.5 99 ALA A N 1
ATOM 769 C CA . ALA A 1 99 ? 6.98 -22.922 5.977 1 98.5 99 ALA A CA 1
ATOM 770 C C . ALA A 1 99 ? 6.129 -21.859 6.68 1 98.5 99 ALA A C 1
ATOM 772 O O . ALA A 1 99 ? 5.879 -20.781 6.129 1 98.5 99 ALA A O 1
ATOM 773 N N . TRP A 1 100 ? 5.664 -22.156 7.918 1 98 100 TRP A N 1
ATOM 774 C CA . TRP A 1 100 ? 5.059 -21.125 8.75 1 98 100 TRP A CA 1
ATOM 775 C C . TRP A 1 100 ? 6.004 -19.953 8.938 1 98 100 TRP A C 1
ATOM 777 O O . TRP A 1 100 ? 7.211 -20.141 9.102 1 98 100 TRP A O 1
ATOM 787 N N . GLY A 1 101 ? 5.492 -18.812 8.859 1 98.31 101 GLY A N 1
ATOM 788 C CA . GLY A 1 101 ? 6.312 -17.609 8.922 1 98.31 101 GLY A CA 1
ATOM 789 C C . GLY A 1 101 ? 6.504 -16.938 7.57 1 98.31 101 GLY A C 1
ATOM 790 O O . GLY A 1 101 ? 6.855 -15.766 7.496 1 98.31 101 GLY A O 1
ATOM 791 N N . THR A 1 102 ? 6.344 -17.703 6.496 1 98.69 102 THR A N 1
ATOM 792 C CA . THR A 1 102 ? 6.332 -17.094 5.168 1 98.69 102 THR A CA 1
ATOM 793 C C . THR A 1 102 ? 4.941 -16.578 4.82 1 98.69 102 THR A C 1
ATOM 795 O O . THR A 1 102 ? 3.961 -16.922 5.488 1 98.69 102 THR A O 1
ATOM 798 N N . ILE A 1 103 ? 4.855 -15.789 3.836 1 98.75 103 ILE A N 1
ATOM 799 C CA . ILE A 1 103 ? 3.568 -15.227 3.445 1 98.75 103 ILE A CA 1
ATOM 800 C C . ILE A 1 103 ? 2.631 -16.344 2.998 1 98.75 103 ILE A C 1
ATOM 802 O O . ILE A 1 103 ? 1.494 -16.438 3.467 1 98.75 103 ILE A O 1
ATOM 806 N N . ARG A 1 104 ? 3.104 -17.188 2.131 1 98.81 104 ARG A N 1
ATOM 807 C CA . ARG A 1 104 ? 2.26 -18.25 1.584 1 98.81 104 ARG A CA 1
ATOM 808 C C . ARG A 1 104 ? 1.94 -19.297 2.645 1 98.81 104 ARG A C 1
ATOM 810 O O . ARG A 1 104 ? 0.862 -19.891 2.631 1 98.81 104 ARG A O 1
ATOM 817 N N . GLY A 1 105 ? 2.896 -19.562 3.516 1 98.5 105 GLY A N 1
ATOM 818 C CA . GLY A 1 105 ? 2.646 -20.484 4.613 1 98.5 105 GLY A CA 1
ATOM 819 C C . GLY A 1 105 ? 1.619 -19.969 5.602 1 98.5 105 GLY A C 1
ATOM 820 O O . GLY A 1 105 ? 0.802 -20.734 6.117 1 98.5 105 GLY A O 1
ATOM 821 N N . ASP A 1 106 ? 1.595 -18.719 5.824 1 98.5 106 ASP A N 1
ATOM 822 C CA . ASP A 1 106 ? 0.74 -18.125 6.844 1 98.5 106 ASP A CA 1
ATOM 823 C C . ASP A 1 106 ? -0.666 -17.875 6.305 1 98.5 106 ASP A C 1
ATOM 825 O O . ASP A 1 106 ? -1.646 -17.938 7.051 1 98.5 106 ASP A O 1
ATOM 829 N N . PHE A 1 107 ? -0.795 -17.609 4.938 1 98.19 107 PHE A N 1
ATOM 830 C CA . PHE A 1 107 ? -2.066 -17.031 4.5 1 98.19 107 PHE A CA 1
ATOM 831 C C . PHE A 1 107 ? -2.645 -17.828 3.338 1 98.19 107 PHE A C 1
ATOM 833 O O . PHE A 1 107 ? -3.82 -17.688 2.998 1 98.19 107 PHE A O 1
ATOM 840 N N . GLY A 1 108 ? -1.716 -18.656 2.697 1 97.12 108 GLY A N 1
ATOM 841 C CA . GLY A 1 108 ? -2.195 -19.453 1.586 1 97.12 108 GLY A CA 1
ATOM 842 C C . GLY A 1 108 ? -2.756 -20.797 2.021 1 97.12 108 GLY A C 1
ATOM 843 O O . GLY A 1 108 ? -2.385 -21.312 3.074 1 97.12 108 GLY A O 1
ATOM 844 N N . ARG A 1 109 ? -3.637 -21.312 1.198 1 95.25 109 ARG A N 1
ATOM 845 C CA . ARG A 1 109 ? -4.148 -22.656 1.399 1 95.25 109 ARG A CA 1
ATOM 846 C C . ARG A 1 109 ? -4.773 -23.203 0.118 1 95.25 109 ARG A C 1
ATOM 848 O O . ARG A 1 109 ? -4.926 -22.469 -0.864 1 95.25 109 ARG A O 1
ATOM 855 N N . GLU A 1 110 ? -5.027 -24.484 0.147 1 93.56 110 GLU A N 1
ATOM 856 C CA . GLU A 1 110 ? -5.691 -25.141 -0.982 1 93.56 110 GLU A CA 1
ATOM 857 C C . GLU A 1 110 ? -7.203 -24.938 -0.92 1 93.56 110 GLU A C 1
ATOM 859 O O . GLU A 1 110 ? -7.762 -24.703 0.155 1 93.56 110 GLU A O 1
ATOM 864 N N . TRP A 1 111 ? -7.801 -24.984 -2.094 1 92.88 111 TRP A N 1
ATOM 865 C CA . TRP A 1 111 ? -9.242 -24.828 -2.219 1 92.88 111 TRP A CA 1
ATOM 866 C C . TRP A 1 111 ? -9.836 -25.922 -3.09 1 92.88 111 TRP A C 1
ATOM 868 O O . TRP A 1 111 ? -9.141 -26.516 -3.926 1 92.88 111 TRP A O 1
ATOM 878 N N . PRO A 1 112 ? -11.117 -26.203 -2.953 1 93.19 112 PRO A N 1
ATOM 879 C CA . PRO A 1 112 ? -11.75 -27.312 -3.678 1 93.19 112 PRO A CA 1
ATOM 880 C C . PRO A 1 112 ? -11.727 -27.109 -5.191 1 93.19 112 PRO A C 1
ATOM 882 O O . PRO A 1 112 ? -11.734 -28.094 -5.945 1 93.19 112 PRO A O 1
ATOM 885 N N . ASP A 1 113 ? -11.633 -25.938 -5.727 1 90.88 113 ASP A N 1
ATOM 886 C CA . ASP A 1 113 ? -11.68 -25.688 -7.164 1 90.88 113 ASP A CA 1
ATOM 887 C C . ASP A 1 113 ? -10.328 -25.969 -7.812 1 90.88 113 ASP A C 1
ATOM 889 O O . ASP A 1 113 ? -10.203 -25.922 -9.039 1 90.88 113 ASP A O 1
ATOM 893 N N . GLY A 1 114 ? -9.312 -26.25 -6.977 1 88.56 114 GLY A N 1
ATOM 894 C CA . GLY A 1 114 ? -8.023 -26.672 -7.488 1 88.56 114 GLY A CA 1
ATOM 895 C C . GLY A 1 114 ? -7.113 -25.516 -7.848 1 88.56 114 GLY A C 1
ATOM 896 O O . GLY A 1 114 ? -5.941 -25.719 -8.172 1 88.56 114 GLY A O 1
ATOM 897 N N . ASN A 1 115 ? -7.602 -24.281 -7.801 1 89.69 115 ASN A N 1
ATOM 898 C CA . ASN A 1 115 ? -6.75 -23.125 -8.086 1 89.69 115 ASN A CA 1
ATOM 899 C C . ASN A 1 115 ? -5.727 -22.891 -6.977 1 89.69 115 ASN A C 1
ATOM 901 O O . ASN A 1 115 ? -6.047 -23.031 -5.793 1 89.69 115 ASN A O 1
ATOM 905 N N . LEU A 1 116 ? -4.547 -22.641 -7.422 1 90.75 116 LEU A N 1
ATOM 906 C CA . LEU A 1 116 ? -3.48 -22.344 -6.473 1 90.75 116 LEU A CA 1
ATOM 907 C C . LEU A 1 116 ? -3.5 -20.875 -6.078 1 90.75 116 LEU A C 1
ATOM 909 O O . LEU A 1 116 ? -2.902 -20.047 -6.758 1 90.75 116 LEU A O 1
ATOM 913 N N . ARG A 1 117 ? -4.211 -20.562 -4.973 1 94.62 117 ARG A N 1
ATOM 914 C CA . ARG A 1 117 ? -4.246 -19.219 -4.418 1 94.62 117 ARG A CA 1
ATOM 915 C C . ARG A 1 117 ? -3.219 -19.047 -3.301 1 94.62 117 ARG A C 1
ATOM 917 O O . ARG A 1 117 ? -3.451 -19.469 -2.168 1 94.62 117 ARG A O 1
ATOM 924 N N . ASN A 1 118 ? -2.148 -18.438 -3.666 1 97 118 ASN A N 1
ATOM 925 C CA . ASN A 1 118 ? -1.046 -18.391 -2.709 1 97 118 ASN A CA 1
ATOM 926 C C . ASN A 1 118 ? -0.63 -16.969 -2.389 1 97 118 ASN A C 1
ATOM 928 O O . ASN A 1 118 ? 0.523 -16.719 -2.035 1 97 118 ASN A O 1
ATOM 932 N N . VAL A 1 119 ? -1.478 -15.977 -2.578 1 98.38 119 VAL A N 1
ATOM 933 C CA . VAL A 1 119 ? -1.511 -14.68 -1.918 1 98.38 119 VAL A CA 1
ATOM 934 C C . VAL A 1 119 ? -0.592 -13.703 -2.65 1 98.38 119 VAL A C 1
ATOM 936 O O . VAL A 1 119 ? -0.942 -12.539 -2.844 1 98.38 119 VAL A O 1
ATOM 939 N N . VAL A 1 120 ? 0.671 -14.219 -3.018 1 98.81 120 VAL A N 1
ATOM 940 C CA . VAL A 1 120 ? 1.601 -13.25 -3.596 1 98.81 120 VAL A CA 1
ATOM 941 C C . VAL A 1 120 ? 2.342 -13.891 -4.77 1 98.81 120 VAL A C 1
ATOM 943 O O . VAL A 1 120 ? 2.465 -15.109 -4.844 1 98.81 120 VAL A O 1
ATOM 946 N N . HIS A 1 121 ? 2.748 -13.078 -5.66 1 98.62 121 HIS A N 1
ATOM 947 C CA . HIS A 1 121 ? 3.803 -13.344 -6.629 1 98.62 121 HIS A CA 1
ATOM 948 C C . HIS A 1 121 ? 5.059 -12.531 -6.32 1 98.62 121 HIS A C 1
ATOM 950 O O . HIS A 1 121 ? 4.969 -11.352 -5.973 1 98.62 121 HIS A O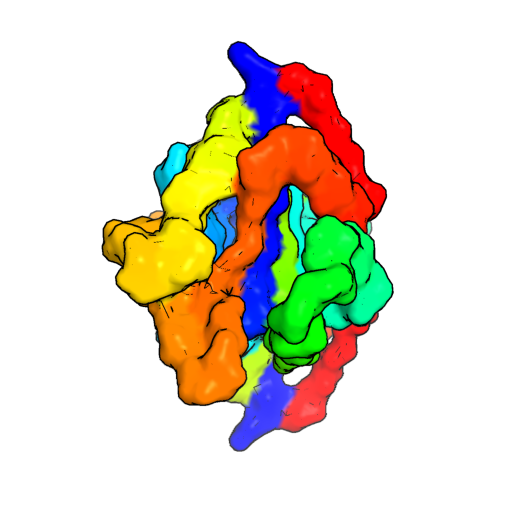 1
ATOM 956 N N . THR A 1 122 ? 6.219 -13.148 -6.406 1 98.75 122 THR A N 1
ATOM 957 C CA . THR A 1 122 ? 7.492 -12.445 -6.32 1 98.75 122 THR A CA 1
ATOM 958 C C . THR A 1 122 ? 8.406 -12.82 -7.48 1 98.75 122 THR A C 1
ATOM 960 O O . THR A 1 122 ? 8.375 -13.961 -7.949 1 98.75 122 THR A O 1
ATOM 963 N N . SER A 1 123 ? 9.195 -11.82 -7.895 1 98.12 123 SER A N 1
ATOM 964 C CA . SER A 1 123 ? 10.156 -12.141 -8.945 1 98.12 123 SER A CA 1
ATOM 965 C C . SER A 1 123 ? 11.172 -13.18 -8.469 1 98.12 123 SER A C 1
ATOM 967 O O . SER A 1 123 ? 11.594 -13.148 -7.316 1 98.12 123 SER A O 1
ATOM 969 N N . ASP A 1 124 ? 11.68 -14.016 -9.375 1 96.44 124 ASP A N 1
ATOM 970 C CA . ASP A 1 124 ? 12.5 -15.141 -8.945 1 96.44 124 ASP A CA 1
ATOM 971 C C . ASP A 1 124 ? 13.977 -14.891 -9.25 1 96.44 124 ASP A C 1
ATOM 973 O O . ASP A 1 124 ? 14.859 -15.523 -8.672 1 96.44 124 ASP A O 1
ATOM 977 N N . ASN A 1 125 ? 14.258 -14 -10.211 1 96.5 125 ASN A N 1
ATOM 978 C CA . ASN A 1 125 ? 15.625 -13.578 -10.508 1 96.5 125 ASN A CA 1
ATOM 979 C C . ASN A 1 125 ? 15.664 -12.148 -11.023 1 96.5 125 ASN A C 1
ATOM 981 O O . ASN A 1 125 ? 14.633 -11.57 -11.359 1 96.5 125 ASN A O 1
ATOM 985 N N . PRO A 1 126 ? 16.828 -11.586 -11.062 1 96.06 126 PRO A N 1
ATOM 986 C CA . PRO A 1 126 ? 16.938 -10.164 -11.414 1 96.06 126 PRO A CA 1
ATOM 987 C C . PRO A 1 126 ? 16.422 -9.867 -12.82 1 96.06 126 PRO A C 1
ATOM 989 O O . PRO A 1 126 ? 15.789 -8.828 -13.047 1 96.06 126 PRO A O 1
ATOM 992 N N . ALA A 1 127 ? 16.672 -10.742 -13.742 1 95.94 127 ALA A N 1
ATOM 993 C CA . ALA A 1 127 ? 16.203 -10.531 -15.117 1 95.94 127 ALA A CA 1
ATOM 994 C C . ALA A 1 127 ? 14.68 -10.484 -15.18 1 95.94 127 ALA A C 1
ATOM 996 O O . ALA A 1 127 ? 14.109 -9.594 -15.812 1 95.94 127 ALA A O 1
ATOM 997 N N . ASN A 1 128 ? 13.992 -11.383 -14.539 1 96.94 128 ASN A N 1
ATOM 998 C CA . ASN A 1 128 ? 12.539 -11.406 -14.492 1 96.94 128 ASN A CA 1
ATOM 999 C C . ASN A 1 128 ? 11.984 -10.211 -13.719 1 96.94 128 ASN A C 1
ATOM 1001 O O . ASN A 1 128 ? 10.93 -9.672 -14.07 1 96.94 128 ASN A O 1
ATOM 1005 N N . ALA A 1 129 ? 12.703 -9.875 -12.664 1 97.56 129 ALA A N 1
ATOM 1006 C CA . ALA A 1 129 ? 12.281 -8.703 -11.898 1 97.56 129 ALA A CA 1
ATOM 1007 C C . ALA A 1 129 ? 12.195 -7.469 -12.797 1 97.56 129 ALA A C 1
ATOM 1009 O O . ALA A 1 129 ? 11.188 -6.754 -12.789 1 97.56 129 ALA A O 1
ATOM 1010 N N . LYS A 1 130 ? 13.227 -7.242 -13.57 1 97 130 LYS A N 1
ATOM 1011 C CA . LYS A 1 130 ? 13.25 -6.102 -14.477 1 97 130 LYS A CA 1
ATOM 1012 C C . LYS A 1 130 ? 12.094 -6.172 -15.477 1 97 130 LYS A C 1
ATOM 1014 O O . LYS A 1 130 ? 11.352 -5.199 -15.641 1 97 130 LYS A O 1
ATOM 1019 N N . ARG A 1 131 ? 11.961 -7.266 -16.078 1 97.12 131 ARG A N 1
ATOM 1020 C CA . ARG A 1 131 ? 10.914 -7.461 -17.078 1 97.12 131 ARG A CA 1
ATOM 1021 C C . ARG A 1 131 ? 9.531 -7.23 -16.469 1 97.12 131 ARG A C 1
ATOM 1023 O O . ARG A 1 131 ? 8.695 -6.539 -17.047 1 97.12 131 ARG A O 1
ATOM 1030 N N . GLU A 1 132 ? 9.273 -7.844 -15.367 1 98.25 132 GLU A N 1
ATOM 1031 C CA . GLU A 1 132 ? 7.965 -7.785 -14.719 1 98.25 132 GLU A CA 1
ATOM 1032 C C . GLU A 1 132 ? 7.648 -6.375 -14.242 1 98.25 132 GLU A C 1
ATOM 1034 O O . GLU A 1 132 ? 6.512 -5.91 -14.359 1 98.25 132 GLU A O 1
ATOM 1039 N N . ILE A 1 133 ? 8.594 -5.68 -13.664 1 98.31 133 ILE A N 1
ATOM 1040 C CA . ILE A 1 133 ? 8.406 -4.297 -13.242 1 98.31 133 ILE A CA 1
AT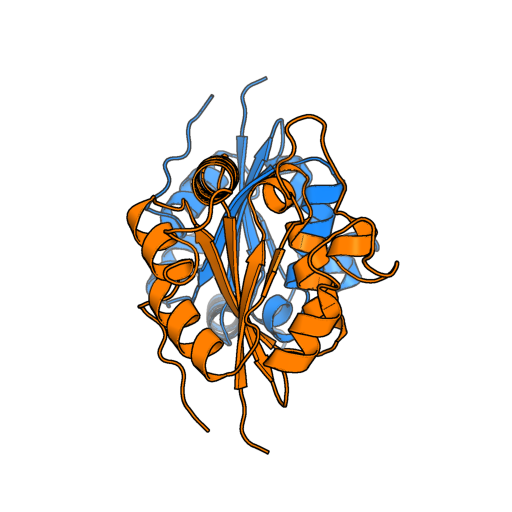OM 1041 C C . ILE A 1 133 ? 8.016 -3.439 -14.445 1 98.31 133 ILE A C 1
ATOM 1043 O O . ILE A 1 133 ? 7.121 -2.598 -14.352 1 98.31 133 ILE A O 1
ATOM 1047 N N . GLU A 1 134 ? 8.617 -3.682 -15.562 1 97.5 134 GLU A N 1
ATOM 1048 C CA . GLU A 1 134 ? 8.312 -2.92 -16.781 1 97.5 134 GLU A CA 1
ATOM 1049 C C . GLU A 1 134 ? 6.875 -3.16 -17.234 1 97.5 134 GLU A C 1
ATOM 1051 O O . GLU A 1 134 ? 6.242 -2.271 -17.812 1 97.5 134 GLU A O 1
ATOM 1056 N N . ILE A 1 135 ? 6.352 -4.332 -16.969 1 98 135 ILE A N 1
ATOM 1057 C CA . ILE A 1 135 ? 4.984 -4.668 -17.344 1 98 135 ILE A CA 1
ATOM 1058 C C . ILE A 1 135 ? 4.004 -3.904 -16.453 1 98 135 ILE A C 1
ATOM 1060 O O . ILE A 1 135 ? 3.076 -3.26 -16.953 1 98 135 ILE A O 1
ATOM 1064 N N . TRP A 1 136 ? 4.223 -3.92 -15.195 1 98.5 136 TRP A N 1
ATOM 1065 C CA . TRP A 1 136 ? 3.213 -3.461 -14.25 1 98.5 136 TRP A CA 1
ATOM 1066 C C . TRP A 1 136 ? 3.436 -1.997 -13.883 1 98.5 136 TRP A C 1
ATOM 1068 O O . TRP A 1 136 ? 2.502 -1.305 -13.469 1 98.5 136 TRP A 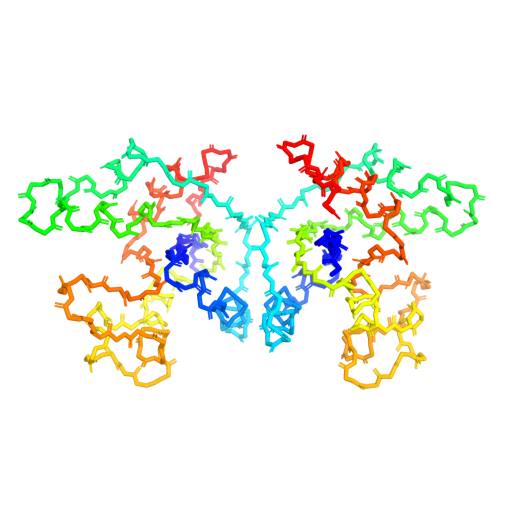O 1
ATOM 1078 N N . PHE A 1 137 ? 4.668 -1.531 -13.961 1 98 137 PHE A N 1
ATOM 1079 C CA . PHE A 1 137 ? 5.062 -0.154 -13.695 1 98 137 PHE A CA 1
ATOM 1080 C C . PHE A 1 137 ? 5.852 0.417 -14.867 1 98 137 PHE A C 1
ATOM 1082 O O . PHE A 1 137 ? 7.023 0.776 -14.719 1 98 137 PHE A O 1
ATOM 1089 N N . PRO A 1 138 ? 5.215 0.573 -15.984 1 96.56 138 PRO A N 1
ATOM 1090 C CA . PRO A 1 138 ? 5.949 1.045 -17.156 1 96.56 138 PRO A CA 1
ATOM 1091 C C . PRO A 1 138 ? 6.512 2.453 -16.984 1 96.56 138 PRO A C 1
ATOM 1093 O O . PRO A 1 138 ? 7.418 2.857 -17.719 1 96.56 138 PRO A O 1
ATOM 1096 N N . GLU A 1 139 ? 5.973 3.193 -16.016 1 95.19 139 GLU A N 1
ATOM 1097 C CA . GLU A 1 139 ? 6.43 4.551 -15.742 1 95.19 139 GLU A CA 1
ATOM 1098 C C . GLU A 1 139 ? 7.73 4.547 -14.953 1 95.19 139 GLU A C 1
ATOM 1100 O O . GLU A 1 139 ? 8.367 5.59 -14.789 1 95.19 139 GLU A O 1
ATOM 1105 N N . ARG A 1 140 ? 8.117 3.357 -14.484 1 94.56 140 ARG A N 1
ATOM 1106 C CA . ARG A 1 140 ? 9.359 3.234 -13.719 1 94.56 140 ARG A CA 1
ATOM 1107 C C . ARG A 1 140 ? 10.461 2.609 -14.562 1 94.56 140 ARG A C 1
ATOM 1109 O O . ARG A 1 140 ? 10.203 1.727 -15.383 1 94.56 140 ARG A O 1
ATOM 1116 N N . THR A 1 141 ? 11.656 3.096 -14.328 1 88.62 141 THR A N 1
ATOM 1117 C CA . THR A 1 141 ? 12.828 2.523 -14.977 1 88.62 141 THR A CA 1
ATOM 1118 C C . THR A 1 141 ? 13.727 1.826 -13.961 1 88.62 141 THR A C 1
ATOM 1120 O O . THR A 1 141 ? 14.172 2.443 -12.992 1 88.62 141 THR A O 1
ATOM 1123 N N . VAL A 1 142 ? 13.859 0.534 -14.188 1 84.88 142 VAL A N 1
ATOM 1124 C CA . VAL A 1 142 ? 14.727 -0.235 -13.305 1 84.88 142 VAL A CA 1
ATOM 1125 C C . VAL A 1 142 ? 16.188 0.096 -13.594 1 84.88 142 VAL A C 1
ATOM 1127 O O . VAL A 1 142 ? 16.625 0.039 -14.742 1 84.88 142 VAL A O 1
ATOM 1130 N N . VAL A 1 143 ? 16.859 0.697 -12.562 1 65.94 143 VAL A N 1
ATOM 1131 C CA . VAL A 1 143 ? 18.266 1.071 -12.766 1 65.94 143 VAL A CA 1
ATOM 1132 C C . VAL A 1 143 ? 19.172 -0.095 -12.383 1 65.94 143 VAL A C 1
ATOM 1134 O O . VAL A 1 143 ? 19 -0.706 -11.328 1 65.94 143 VAL A O 1
ATOM 1137 N N . ASP A 1 144 ? 19.828 -0.695 -13.234 1 61.12 144 ASP A N 1
ATOM 1138 C CA . ASP A 1 144 ? 20.859 -1.681 -12.945 1 61.12 144 ASP A CA 1
ATOM 1139 C C . ASP A 1 144 ? 22.031 -1.044 -12.203 1 61.12 144 ASP A C 1
ATOM 1141 O O . ASP A 1 144 ? 22.641 -0.083 -12.688 1 61.12 144 ASP A O 1
ATOM 1145 N N . GLN A 1 145 ? 22.062 -0.954 -10.875 1 51.75 145 GLN A N 1
ATOM 1146 C CA . GLN A 1 145 ? 23.312 -0.424 -10.312 1 51.75 145 GLN A CA 1
ATOM 1147 C C . GLN A 1 145 ? 24.281 -1.548 -9.961 1 51.75 145 GLN A C 1
ATOM 1149 O O . GLN A 1 145 ? 23.859 -2.654 -9.617 1 51.75 145 GLN A O 1
ATOM 1154 N N . MET B 1 1 ? -27.359 2.174 6.453 1 65.5 1 MET B N 1
ATOM 1155 C CA . MET B 1 1 ? -26.703 3.461 6.227 1 65.5 1 MET B CA 1
ATOM 1156 C C . MET B 1 1 ? -25.812 3.406 4.992 1 65.5 1 MET B C 1
ATOM 1158 O O . MET B 1 1 ? -25.344 2.334 4.605 1 65.5 1 MET B O 1
ATOM 1162 N N . ALA B 1 2 ? -25.562 4.605 4.32 1 81.12 2 ALA B N 1
ATOM 1163 C CA . ALA B 1 2 ? -24.922 4.664 3.006 1 81.12 2 ALA B CA 1
ATOM 1164 C C . ALA B 1 2 ? -23.422 4.445 3.117 1 81.12 2 ALA B C 1
ATOM 1166 O O . ALA B 1 2 ? -22.828 4.723 4.16 1 81.12 2 ALA B O 1
ATOM 1167 N N . GLU B 1 3 ? -22.781 3.729 2.221 1 90.81 3 GLU B N 1
ATOM 1168 C CA . GLU B 1 3 ? -21.328 3.564 2.127 1 90.81 3 GLU B CA 1
ATOM 1169 C C . GLU B 1 3 ? -20.641 4.906 1.92 1 90.81 3 GLU B C 1
ATOM 1171 O O . GLU B 1 3 ? -21.109 5.746 1.153 1 90.81 3 GLU B O 1
ATOM 1176 N N . GLU B 1 4 ? -19.578 5.121 2.734 1 94.56 4 GLU B N 1
ATOM 1177 C CA . GLU B 1 4 ? -18.688 6.285 2.627 1 94.56 4 GLU B CA 1
ATOM 1178 C C . GLU B 1 4 ? -17.281 5.879 2.203 1 94.56 4 GLU B C 1
ATOM 1180 O O . GLU B 1 4 ? -16.891 4.727 2.385 1 94.56 4 GLU B O 1
ATOM 1185 N N . TRP B 1 5 ? -16.703 6.832 1.478 1 97.69 5 TRP B N 1
ATOM 1186 C CA . TRP B 1 5 ? -15.281 6.703 1.223 1 97.69 5 TRP B CA 1
ATOM 1187 C C . TRP B 1 5 ? -14.492 7.777 1.966 1 97.69 5 TRP B C 1
ATOM 1189 O O . TRP B 1 5 ? -14.984 8.898 2.15 1 97.69 5 TRP B O 1
ATOM 1199 N N . THR B 1 6 ? -13.352 7.438 2.447 1 98.31 6 THR B N 1
ATOM 1200 C CA . THR B 1 6 ? -12.453 8.406 3.059 1 98.31 6 THR B CA 1
ATOM 1201 C C . THR B 1 6 ? -11.039 8.273 2.494 1 98.31 6 THR B C 1
ATOM 1203 O O . THR B 1 6 ? -10.719 7.27 1.85 1 98.31 6 THR B O 1
ATOM 1206 N N . LEU B 1 7 ? -10.273 9.328 2.66 1 98.75 7 LEU B N 1
ATOM 1207 C CA . LEU B 1 7 ? -8.891 9.367 2.207 1 98.75 7 LEU B CA 1
ATOM 1208 C C . LEU B 1 7 ? -7.93 9.281 3.387 1 98.75 7 LEU B C 1
ATOM 1210 O O . LEU B 1 7 ? -8.125 9.945 4.406 1 98.75 7 LEU B O 1
ATOM 1214 N N . VAL B 1 8 ? -6.926 8.453 3.273 1 98.94 8 VAL B N 1
ATOM 1215 C CA . VAL B 1 8 ? -5.758 8.43 4.148 1 98.94 8 VAL B CA 1
ATOM 1216 C C . VAL B 1 8 ? -4.5 8.734 3.336 1 98.94 8 VAL B C 1
ATOM 1218 O O . VAL B 1 8 ? -4.277 8.133 2.281 1 98.94 8 VAL B O 1
ATOM 1221 N N . LEU B 1 9 ? -3.725 9.664 3.725 1 98.94 9 LEU B N 1
ATOM 1222 C CA . LEU B 1 9 ? -2.385 9.875 3.193 1 98.94 9 LEU B CA 1
ATOM 1223 C C . LEU B 1 9 ? -1.324 9.5 4.223 1 98.94 9 LEU B C 1
ATOM 1225 O O . LEU B 1 9 ? -1.271 10.078 5.309 1 98.94 9 LEU B O 1
ATOM 1229 N N . VAL B 1 10 ? -0.554 8.492 3.93 1 98.94 10 VAL B N 1
ATOM 1230 C CA . VAL B 1 10 ? 0.678 8.328 4.695 1 98.94 10 VAL B CA 1
ATOM 1231 C C . VAL B 1 10 ? 1.698 9.383 4.266 1 98.94 10 VAL B C 1
ATOM 1233 O O . VAL B 1 10 ? 2.115 9.414 3.104 1 98.94 10 VAL B O 1
ATOM 1236 N N . LYS B 1 11 ? 2.047 10.18 5.168 1 98.62 11 LYS B N 1
ATOM 1237 C CA . LYS B 1 11 ? 2.883 11.344 4.879 1 98.62 11 LYS B CA 1
ATOM 1238 C C . LYS B 1 11 ? 4.344 10.945 4.711 1 98.62 11 LYS B C 1
ATOM 1240 O O . LYS B 1 11 ? 4.703 9.781 4.918 1 98.62 11 LYS B O 1
ATOM 1245 N N . PRO B 1 12 ? 5.207 11.898 4.27 1 98.12 12 PRO B N 1
ATOM 1246 C CA . PRO B 1 12 ? 6.582 11.539 3.924 1 98.12 12 PRO B CA 1
ATOM 1247 C C . PRO B 1 12 ? 7.32 10.859 5.074 1 98.12 12 PRO B C 1
ATOM 1249 O O . PRO B 1 12 ? 8.094 9.922 4.852 1 98.12 12 PRO B O 1
ATOM 1252 N N . ASP B 1 13 ? 7.121 11.289 6.277 1 97.69 13 ASP B N 1
ATOM 1253 C CA . ASP B 1 13 ? 7.809 10.672 7.406 1 97.69 13 ASP B CA 1
ATOM 1254 C C . ASP B 1 13 ? 7.324 9.234 7.621 1 97.69 13 ASP B C 1
ATOM 1256 O O . ASP B 1 13 ? 8.117 8.352 7.969 1 97.69 13 ASP B O 1
ATOM 1260 N N . GLY B 1 14 ? 6.008 9 7.461 1 98.19 14 GLY B N 1
ATOM 1261 C CA . GLY B 1 14 ? 5.48 7.648 7.566 1 98.19 14 GLY B CA 1
ATOM 1262 C C . GLY B 1 14 ? 6.047 6.703 6.527 1 98.19 14 GLY B C 1
ATOM 1263 O O . GLY B 1 14 ? 6.324 5.539 6.824 1 98.19 14 GLY B O 1
ATOM 1264 N N . VAL B 1 15 ? 6.211 7.23 5.301 1 98.56 15 VAL B N 1
ATOM 1265 C CA . VAL B 1 15 ? 6.793 6.418 4.238 1 98.56 15 VAL B CA 1
ATOM 1266 C C . VAL B 1 15 ? 8.266 6.148 4.543 1 98.56 15 VAL B C 1
ATOM 1268 O O . VAL B 1 15 ? 8.711 4.996 4.535 1 98.56 15 VAL B O 1
ATOM 1271 N N . LYS B 1 16 ? 9 7.145 4.844 1 97.25 16 LYS B N 1
ATOM 1272 C CA . LYS B 1 16 ? 10.43 7.055 5.105 1 97.25 16 LYS B CA 1
ATOM 1273 C C . LYS B 1 16 ? 10.719 6.117 6.277 1 97.25 16 LYS B C 1
ATOM 1275 O O . LYS B 1 16 ? 11.672 5.344 6.238 1 97.25 16 LYS B O 1
ATOM 1280 N N . ASN B 1 17 ? 9.898 6.227 7.27 1 97.38 17 ASN B N 1
ATOM 1281 C CA . ASN B 1 17 ? 10.133 5.445 8.484 1 97.38 17 ASN B CA 1
ATOM 1282 C C . ASN B 1 17 ? 9.438 4.09 8.414 1 97.38 17 ASN B C 1
ATOM 1284 O O . ASN B 1 17 ? 9.359 3.373 9.414 1 97.38 17 ASN B O 1
ATOM 1288 N N . ARG B 1 18 ? 8.898 3.715 7.285 1 98.19 18 ARG B N 1
ATOM 1289 C CA . ARG B 1 18 ? 8.406 2.371 7 1 98.19 18 ARG B CA 1
ATOM 1290 C C . ARG B 1 18 ? 7.176 2.047 7.844 1 98.19 18 ARG B C 1
ATOM 1292 O O . ARG B 1 18 ? 7.102 0.98 8.453 1 98.19 18 ARG B O 1
ATOM 1299 N N . HIS B 1 19 ? 6.156 2.961 7.777 1 98.56 19 HIS B N 1
ATOM 1300 C CA . HIS B 1 19 ? 4.918 2.775 8.531 1 98.56 19 HIS B CA 1
ATOM 1301 C C . HIS B 1 19 ? 3.744 2.49 7.602 1 98.56 19 HIS B C 1
ATOM 1303 O O . HIS B 1 19 ? 2.602 2.389 8.055 1 98.56 19 HIS B O 1
ATOM 1309 N N . VAL B 1 20 ? 3.971 2.375 6.316 1 98.88 20 VAL B N 1
ATOM 1310 C CA . VAL B 1 20 ? 2.889 2.172 5.359 1 98.88 20 VAL B CA 1
ATOM 1311 C C . VAL B 1 20 ? 2.139 0.885 5.691 1 98.88 20 VAL B C 1
ATOM 1313 O O . VAL B 1 20 ? 0.908 0.877 5.766 1 98.88 20 VAL B O 1
ATOM 1316 N N . GLY B 1 21 ? 2.885 -0.185 5.934 1 98.75 21 GLY B N 1
ATOM 1317 C CA . GLY B 1 21 ? 2.279 -1.468 6.254 1 98.75 21 GLY B CA 1
ATOM 1318 C C . GLY B 1 21 ? 1.445 -1.435 7.52 1 98.75 21 GLY B C 1
ATOM 1319 O O . GLY B 1 21 ? 0.353 -2.002 7.566 1 98.75 21 GLY B O 1
ATOM 1320 N N . GLU B 1 22 ? 1.91 -0.771 8.516 1 98.31 22 GLU B N 1
ATOM 1321 C CA . GLU B 1 22 ? 1.188 -0.667 9.781 1 98.31 22 GLU B CA 1
ATOM 1322 C C . GLU B 1 22 ? -0.135 0.072 9.602 1 98.31 22 GLU B C 1
ATOM 1324 O O . GLU B 1 22 ? -1.166 -0.354 10.125 1 98.31 22 GLU B O 1
ATOM 1329 N N . VAL B 1 23 ? -0.09 1.174 8.898 1 98.81 23 VAL B N 1
ATOM 1330 C CA . VAL B 1 23 ? -1.3 1.954 8.656 1 98.81 23 VAL B CA 1
ATOM 1331 C C . VAL B 1 23 ? -2.336 1.093 7.938 1 98.81 23 VAL B C 1
ATOM 1333 O O . VAL B 1 23 ? -3.484 0.994 8.383 1 98.81 23 VAL B O 1
ATOM 1336 N N . ILE B 1 24 ? -1.905 0.395 6.91 1 98.88 24 ILE B N 1
ATOM 1337 C CA . ILE B 1 24 ? -2.816 -0.43 6.125 1 98.88 24 ILE B CA 1
ATOM 1338 C C . ILE B 1 24 ? -3.32 -1.595 6.977 1 98.88 24 ILE B C 1
ATOM 1340 O O . ILE B 1 24 ? -4.504 -1.938 6.934 1 98.88 24 ILE B O 1
ATOM 1344 N N . THR B 1 25 ? -2.465 -2.172 7.754 1 98.69 25 THR B N 1
ATOM 1345 C CA . THR B 1 25 ? -2.83 -3.303 8.602 1 98.69 25 THR B CA 1
ATOM 1346 C C . THR B 1 25 ? -3.926 -2.91 9.586 1 98.69 25 THR B C 1
ATOM 1348 O O . THR B 1 25 ? -4.875 -3.666 9.797 1 98.69 25 THR B O 1
ATOM 1351 N N . ARG B 1 26 ? -3.818 -1.787 10.156 1 98.62 26 ARG B N 1
ATOM 1352 C CA . ARG B 1 26 ? -4.82 -1.358 11.133 1 98.62 26 ARG B CA 1
ATOM 1353 C C . ARG B 1 26 ? -6.172 -1.141 10.461 1 98.62 26 ARG B C 1
ATOM 1355 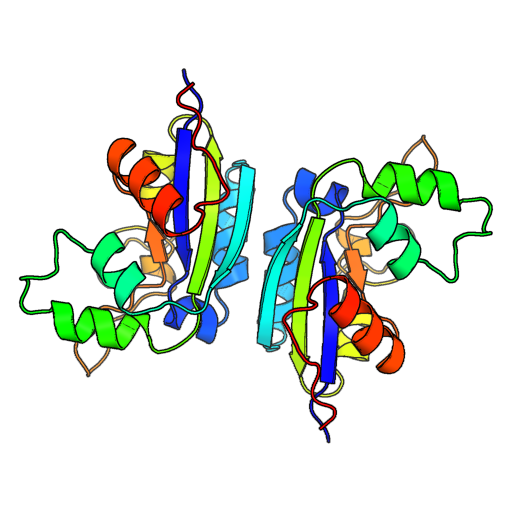O O . ARG B 1 26 ? -7.215 -1.469 11.039 1 98.62 26 ARG B O 1
ATOM 1362 N N . ILE B 1 27 ? -6.184 -0.577 9.258 1 98.69 27 ILE B N 1
ATOM 1363 C CA . ILE B 1 27 ? -7.41 -0.393 8.492 1 98.69 27 ILE B CA 1
ATOM 1364 C C . ILE B 1 27 ? -8.039 -1.751 8.188 1 98.69 27 ILE B C 1
ATOM 1366 O O . ILE B 1 27 ? -9.227 -1.96 8.422 1 98.69 27 ILE B O 1
ATOM 1370 N N . GLU B 1 28 ? -7.211 -2.689 7.738 1 98.5 28 GLU B N 1
ATOM 1371 C CA . GLU B 1 28 ? -7.684 -4.016 7.352 1 98.5 28 GLU B CA 1
ATOM 1372 C C . GLU B 1 28 ? -8.156 -4.809 8.57 1 98.5 28 GLU B C 1
ATOM 1374 O O . GLU B 1 28 ? -9.148 -5.535 8.5 1 98.5 28 GLU B O 1
ATOM 1379 N N . ARG B 1 29 ? -7.457 -4.66 9.625 1 97.56 29 ARG B N 1
ATOM 1380 C CA . ARG B 1 29 ? -7.816 -5.379 10.844 1 97.56 29 ARG B CA 1
ATOM 1381 C C . ARG B 1 29 ? -9.188 -4.945 11.352 1 97.56 29 ARG B C 1
ATOM 1383 O O . ARG B 1 29 ? -9.93 -5.754 11.914 1 97.56 29 ARG B O 1
ATOM 1390 N N . LYS B 1 30 ? -9.539 -3.693 11.172 1 97.12 30 LYS B N 1
ATOM 1391 C CA . LYS B 1 30 ? -10.836 -3.164 11.578 1 97.12 30 LYS B CA 1
ATOM 1392 C C . LYS B 1 30 ? -11.953 -3.701 10.688 1 97.12 30 LYS B C 1
ATOM 1394 O O . LYS B 1 30 ? -13.133 -3.584 11.023 1 97.12 30 LYS B O 1
ATOM 1399 N N . GLY B 1 31 ? -11.547 -4.254 9.523 1 96.5 31 GLY B N 1
ATOM 1400 C CA . GLY B 1 31 ? -12.508 -4.891 8.641 1 96.5 31 GLY B CA 1
ATOM 1401 C C . GLY B 1 31 ? -12.906 -4.023 7.465 1 96.5 31 GLY B C 1
ATOM 1402 O O . GLY B 1 31 ? -13.82 -4.367 6.715 1 96.5 31 GLY B O 1
ATOM 1403 N N . TYR B 1 32 ? -12.258 -2.859 7.301 1 96.56 32 TYR B N 1
ATOM 1404 C CA . TYR B 1 32 ? -12.594 -1.97 6.195 1 96.56 32 TYR B CA 1
ATOM 1405 C C . TYR B 1 32 ? -11.938 -2.43 4.902 1 96.56 32 TYR B C 1
ATOM 1407 O O . TYR B 1 32 ? -10.977 -3.203 4.926 1 96.56 32 TYR B O 1
ATOM 1415 N N . GLN B 1 33 ? -12.477 -1.927 3.873 1 94.19 33 GLN B N 1
ATOM 1416 C CA . GLN B 1 33 ? -11.969 -2.271 2.551 1 94.19 33 GLN B CA 1
ATOM 1417 C C . GLN B 1 33 ? -11.109 -1.143 1.981 1 94.19 33 GLN B C 1
ATOM 1419 O O . GLN B 1 33 ? -11.516 0.021 1.997 1 94.19 33 GLN B O 1
ATOM 1424 N N . ILE B 1 34 ? -9.969 -1.527 1.504 1 97.94 34 ILE B N 1
ATOM 1425 C CA . ILE B 1 34 ? -9.164 -0.598 0.715 1 97.94 34 ILE B CA 1
ATOM 1426 C C . ILE B 1 34 ? -9.594 -0.659 -0.749 1 97.94 34 ILE B C 1
ATOM 1428 O O . ILE B 1 34 ? -9.492 -1.706 -1.391 1 97.94 34 ILE B O 1
ATOM 1432 N N . ILE B 1 35 ? -10.031 0.512 -1.216 1 96.12 35 ILE B N 1
ATOM 1433 C CA . ILE B 1 35 ? -10.586 0.608 -2.561 1 96.12 35 ILE B CA 1
ATOM 1434 C C . ILE B 1 35 ? -9.469 0.897 -3.562 1 96.12 35 ILE B C 1
ATOM 1436 O O . ILE B 1 35 ? -9.57 0.52 -4.734 1 96.12 35 ILE B O 1
ATOM 1440 N N . ASP B 1 36 ? -8.562 1.646 -3.15 1 98.38 36 ASP B N 1
ATOM 1441 C CA . ASP B 1 36 ? -7.434 2.043 -3.988 1 98.38 36 ASP B CA 1
ATOM 1442 C C . ASP B 1 36 ? -6.266 2.543 -3.141 1 98.38 36 ASP B C 1
ATOM 1444 O O . ASP B 1 36 ? -6.461 2.971 -2.002 1 98.38 36 ASP B O 1
ATOM 1448 N N . LEU B 1 37 ? -5.094 2.408 -3.658 1 98.81 37 LEU B N 1
ATOM 1449 C CA . LEU B 1 37 ? -3.914 2.984 -3.025 1 98.81 37 LEU B CA 1
ATOM 1450 C C . LEU B 1 37 ? -2.789 3.164 -4.035 1 98.81 37 LEU B C 1
ATOM 1452 O O . LEU B 1 37 ? -2.723 2.443 -5.035 1 98.81 37 LEU B O 1
ATOM 1456 N N . LYS B 1 38 ? -1.969 4.113 -3.832 1 98.81 38 LYS B N 1
ATOM 1457 C CA . LYS B 1 38 ? -0.797 4.312 -4.68 1 98.81 38 LYS B CA 1
ATOM 1458 C C . LYS B 1 38 ? 0.222 5.223 -4 1 98.81 38 LYS B C 1
ATOM 1460 O O . LYS B 1 38 ? -0.138 6.047 -3.158 1 98.81 38 LYS B O 1
ATOM 1465 N N . MET B 1 39 ? 1.477 5.016 -4.336 1 98.75 39 MET B N 1
ATOM 1466 C CA . MET B 1 39 ? 2.516 5.973 -3.975 1 98.75 39 MET B CA 1
ATOM 1467 C C . MET B 1 39 ? 2.482 7.184 -4.902 1 98.75 39 MET B C 1
ATOM 1469 O O . MET B 1 39 ? 2.301 7.043 -6.113 1 98.75 39 MET B O 1
ATOM 1473 N N . ILE B 1 40 ? 2.621 8.344 -4.352 1 98.06 40 ILE B N 1
ATOM 1474 C CA . ILE B 1 40 ? 2.469 9.609 -5.066 1 98.06 40 ILE B CA 1
ATOM 1475 C C . ILE B 1 40 ? 3.676 10.5 -4.793 1 98.06 40 ILE B C 1
ATOM 1477 O O . ILE B 1 40 ? 4.109 10.641 -3.648 1 98.06 40 ILE B O 1
ATOM 1481 N N . GLU B 1 41 ? 4.258 10.992 -5.859 1 95.81 41 GLU B N 1
ATOM 1482 C CA . GLU B 1 41 ? 5.125 12.156 -5.711 1 95.81 41 GLU B CA 1
ATOM 1483 C C . GLU B 1 41 ? 4.312 13.445 -5.66 1 95.81 41 GLU B C 1
ATOM 1485 O O . GLU B 1 41 ? 3.822 13.914 -6.688 1 95.81 41 GLU B O 1
ATOM 1490 N N . SER B 1 42 ? 4.199 13.977 -4.516 1 95.44 42 SER B N 1
ATOM 1491 C CA . SER B 1 42 ? 3.316 15.125 -4.348 1 95.44 42 SER B CA 1
ATOM 1492 C C . SER B 1 42 ? 3.904 16.375 -4.996 1 95.44 42 SER B C 1
ATOM 1494 O O . SER B 1 42 ? 5.117 16.594 -4.945 1 95.44 42 SER B O 1
ATOM 1496 N N . THR B 1 43 ? 3.035 17.141 -5.629 1 95.75 43 THR B N 1
ATOM 1497 C CA . THR B 1 43 ? 3.43 18.438 -6.18 1 95.75 43 THR B CA 1
ATOM 1498 C C . THR B 1 43 ? 2.889 19.578 -5.328 1 95.75 43 THR B C 1
ATOM 1500 O O . THR B 1 43 ? 1.875 19.422 -4.645 1 95.75 43 THR B O 1
ATOM 1503 N N . GLU B 1 44 ? 3.561 20.688 -5.516 1 95.25 44 GLU B N 1
ATOM 1504 C CA . GLU B 1 44 ? 3.1 21.859 -4.785 1 95.25 44 GLU B CA 1
ATOM 1505 C C . GLU B 1 44 ? 1.669 22.219 -5.168 1 95.25 44 GLU B C 1
ATOM 1507 O O . GLU B 1 44 ? 0.871 22.609 -4.309 1 95.25 44 GLU B O 1
ATOM 1512 N N . ASN B 1 45 ? 1.359 22.172 -6.406 1 96.88 45 ASN B N 1
ATOM 1513 C CA . ASN B 1 45 ? 0.025 22.516 -6.887 1 96.88 45 ASN B CA 1
ATOM 1514 C C . ASN B 1 45 ? -1.046 21.641 -6.23 1 96.88 45 ASN B C 1
ATOM 1516 O O . ASN B 1 45 ? -2.039 22.156 -5.715 1 96.88 45 ASN B O 1
ATOM 1520 N N . LYS B 1 46 ? -0.876 20.375 -6.184 1 97.69 46 LYS B N 1
ATOM 1521 C CA . LYS B 1 46 ? -1.857 19.484 -5.582 1 97.69 46 LYS B CA 1
ATOM 1522 C C . LYS B 1 46 ? -1.942 19.688 -4.074 1 97.69 46 LYS B C 1
ATOM 1524 O O . LYS B 1 46 ? -3.025 19.609 -3.492 1 97.69 46 LYS B O 1
ATOM 1529 N N . LEU B 1 47 ? -0.814 19.938 -3.486 1 98.12 47 LEU B N 1
ATOM 1530 C CA . LEU B 1 47 ? -0.797 20.172 -2.047 1 98.12 47 LEU B CA 1
ATOM 1531 C C . LEU B 1 47 ? -1.55 21.453 -1.693 1 98.12 47 LEU B C 1
ATOM 1533 O O . LEU B 1 47 ? -2.266 21.5 -0.69 1 98.12 47 LEU B O 1
ATOM 1537 N N . ARG B 1 48 ? -1.417 22.469 -2.496 1 97.62 48 ARG B N 1
ATOM 1538 C CA . ARG B 1 48 ? -2.139 23.719 -2.268 1 97.62 48 ARG B CA 1
ATOM 1539 C C . ARG B 1 48 ? -3.643 23.516 -2.422 1 97.62 48 ARG B C 1
ATOM 1541 O O . ARG B 1 48 ? -4.434 24.125 -1.697 1 97.62 48 ARG B O 1
ATOM 1548 N N . GLN B 1 49 ? -4.047 22.703 -3.387 1 98 49 GLN B N 1
ATOM 1549 C CA . GLN B 1 49 ? -5.457 22.359 -3.521 1 98 49 GLN B CA 1
ATOM 1550 C C . GLN B 1 49 ? -5.957 21.609 -2.295 1 98 49 GLN B C 1
ATOM 1552 O O . GLN B 1 49 ? -7.035 21.906 -1.772 1 98 49 GLN B O 1
ATOM 1557 N N . HIS B 1 50 ? -5.156 20.688 -1.825 1 98.31 50 HIS B N 1
ATOM 1558 C CA . HIS B 1 50 ? -5.527 19.844 -0.692 1 98.31 50 HIS B CA 1
ATOM 1559 C C . HIS B 1 50 ? -5.648 20.672 0.587 1 98.31 50 HIS B C 1
ATOM 1561 O O . HIS B 1 50 ? -6.582 20.469 1.37 1 98.31 50 HIS B O 1
ATOM 1567 N N . TYR B 1 51 ? -4.723 21.547 0.754 1 97.56 51 TYR B N 1
ATOM 1568 C CA . TYR B 1 51 ? -4.672 22.359 1.959 1 97.56 51 TYR B CA 1
ATOM 1569 C C . TYR B 1 51 ? -5.18 23.766 1.683 1 97.56 51 TYR B C 1
ATOM 1571 O O . TYR B 1 51 ? -4.66 24.75 2.232 1 97.56 51 TYR B O 1
ATOM 1579 N N . ALA B 1 52 ? -6.109 23.922 0.842 1 96.5 52 ALA B N 1
ATOM 1580 C CA . ALA B 1 52 ? -6.605 25.234 0.4 1 96.5 52 ALA B CA 1
ATOM 1581 C C . ALA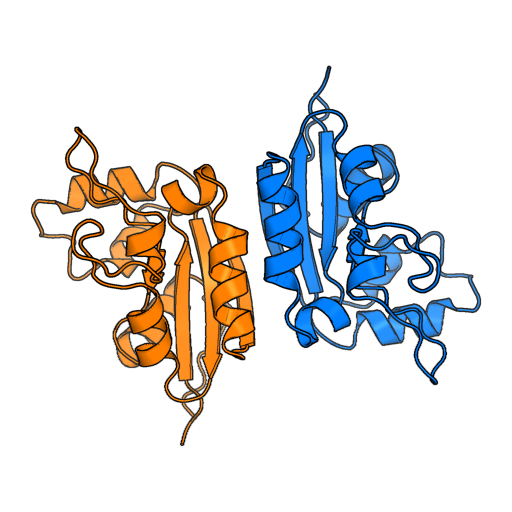 B 1 52 ? -7.016 26.094 1.59 1 96.5 52 ALA B C 1
ATOM 1583 O O . ALA B 1 52 ? -6.852 27.312 1.567 1 96.5 52 ALA B O 1
ATOM 1584 N N . ASP B 1 53 ? -7.566 25.531 2.615 1 94.5 53 ASP B N 1
ATOM 1585 C CA . ASP B 1 53 ? -8.062 26.25 3.777 1 94.5 53 ASP B CA 1
ATOM 1586 C C . ASP B 1 53 ? -6.91 26.672 4.695 1 94.5 53 ASP B C 1
ATOM 1588 O O . ASP B 1 53 ? -7.121 27.391 5.68 1 94.5 53 ASP B O 1
ATOM 1592 N N . LYS B 1 54 ? -5.648 26.312 4.352 1 94.38 54 LYS B N 1
ATOM 1593 C CA . LYS B 1 54 ? -4.504 26.562 5.223 1 94.38 54 LYS B CA 1
ATOM 1594 C C . LYS B 1 54 ? -3.461 27.422 4.516 1 94.38 54 LYS B C 1
ATOM 1596 O O . LYS B 1 54 ? -2.393 27.688 5.07 1 94.38 54 LYS B O 1
ATOM 1601 N N . VAL B 1 55 ? -3.689 27.875 3.332 1 94.06 55 VAL B N 1
ATOM 1602 C CA . VAL B 1 55 ? -2.668 28.5 2.504 1 94.06 55 VAL B CA 1
ATOM 1603 C C . VAL B 1 55 ? -2.229 29.812 3.139 1 94.06 55 VAL B C 1
ATOM 1605 O O . VAL B 1 55 ? -1.095 30.266 2.939 1 94.06 55 VAL B O 1
ATOM 1608 N N . ASN B 1 56 ? -3.088 30.391 4.02 1 94.25 56 ASN B N 1
ATOM 1609 C CA . ASN B 1 56 ? -2.76 31.672 4.613 1 94.25 56 ASN B CA 1
ATOM 1610 C C . ASN B 1 56 ? -2.279 31.531 6.055 1 94.25 56 ASN B C 1
ATOM 1612 O O . ASN B 1 56 ? -1.992 32.531 6.727 1 94.25 56 ASN B O 1
ATOM 1616 N N . GLU B 1 57 ? -2.188 30.359 6.516 1 94.19 57 GLU B N 1
ATOM 1617 C CA . GLU B 1 57 ? -1.704 30.109 7.871 1 94.19 57 GLU B CA 1
ATOM 1618 C C . GLU B 1 57 ? -0.191 30.297 7.957 1 94.19 57 GLU B C 1
ATOM 1620 O O . GLU B 1 57 ? 0.534 29.969 7.016 1 94.19 57 GLU B O 1
ATOM 1625 N N . PRO B 1 58 ? 0.315 30.75 9.109 1 94.31 58 PRO B N 1
ATOM 1626 C CA . PRO B 1 58 ? 1.749 31 9.266 1 94.31 58 PRO B CA 1
ATOM 1627 C C . PRO B 1 58 ? 2.592 29.734 9.125 1 94.31 58 PRO B C 1
ATOM 1629 O O . PRO B 1 58 ? 3.76 29.812 8.734 1 94.31 58 PRO B O 1
ATOM 1632 N N . TYR B 1 59 ? 2.049 28.672 9.43 1 92.62 59 TYR B N 1
ATOM 1633 C CA . TYR B 1 59 ? 2.82 27.422 9.406 1 92.62 59 TYR B CA 1
ATOM 1634 C C . TYR B 1 59 ? 2.773 26.781 8.023 1 92.62 59 TYR B C 1
ATOM 1636 O O . TYR B 1 59 ? 3.371 25.734 7.801 1 92.62 59 TYR B O 1
ATOM 1644 N N . PHE B 1 60 ? 2.102 27.406 7.055 1 95.94 60 PHE B N 1
ATOM 1645 C CA . PHE B 1 60 ? 1.835 26.797 5.762 1 95.94 60 PHE B CA 1
ATOM 1646 C C . PHE B 1 60 ? 3.137 26.484 5.027 1 95.94 60 PHE B C 1
ATOM 1648 O O . PHE B 1 60 ? 3.273 25.422 4.41 1 95.94 60 PHE B O 1
ATOM 1655 N N . ALA B 1 61 ? 4.102 27.359 5.105 1 94.56 61 ALA B N 1
ATOM 1656 C CA . ALA B 1 61 ? 5.387 27.141 4.449 1 94.56 61 ALA B CA 1
ATOM 1657 C C . ALA B 1 61 ? 6.078 25.891 4.992 1 94.56 61 ALA B C 1
ATOM 1659 O O . ALA B 1 61 ? 6.66 25.109 4.23 1 94.56 61 ALA B O 1
ATOM 1660 N N . GLY B 1 62 ? 6.07 25.75 6.328 1 94.5 62 GLY B N 1
ATOM 1661 C CA . GLY B 1 62 ? 6.625 24.562 6.938 1 94.5 62 GLY B CA 1
ATOM 1662 C C . GLY B 1 62 ? 5.902 23.281 6.535 1 94.5 62 GLY B C 1
ATOM 1663 O O . GLY B 1 62 ? 6.531 22.25 6.293 1 94.5 62 GLY B O 1
ATOM 1664 N N . LEU B 1 63 ? 4.59 23.391 6.434 1 95.31 63 LEU B N 1
ATOM 1665 C CA . LEU B 1 63 ? 3.762 22.281 5.988 1 95.31 63 LEU B CA 1
ATOM 1666 C C . LEU B 1 63 ? 4.145 21.844 4.578 1 95.31 63 LEU B C 1
ATOM 1668 O O . LEU B 1 63 ? 4.324 20.656 4.312 1 95.31 63 LEU B O 1
ATOM 1672 N N . MET B 1 64 ? 4.324 22.781 3.66 1 95.94 64 MET B N 1
ATOM 1673 C CA . MET B 1 64 ? 4.703 22.5 2.279 1 95.94 64 MET B CA 1
ATOM 1674 C C . MET B 1 64 ? 6.086 21.859 2.213 1 95.94 64 MET B C 1
ATOM 1676 O O . MET B 1 64 ? 6.289 20.891 1.485 1 95.94 64 MET B O 1
ATOM 1680 N N . SER B 1 65 ? 6.992 22.359 3.023 1 95.06 65 SER B N 1
ATOM 1681 C CA . SER B 1 65 ? 8.336 21.797 3.07 1 95.06 65 SER B CA 1
ATOM 1682 C C . SER B 1 65 ? 8.312 20.359 3.539 1 95.06 65 SER B C 1
ATOM 1684 O O . SER B 1 65 ? 8.977 19.5 2.957 1 95.06 65 SER B O 1
ATOM 1686 N N . TYR B 1 66 ? 7.562 20.125 4.547 1 96 66 TYR B N 1
ATOM 1687 C CA . TYR B 1 66 ? 7.41 18.797 5.117 1 96 66 TYR B CA 1
ATOM 1688 C C . TYR B 1 66 ? 6.812 17.828 4.102 1 96 66 TYR B C 1
ATOM 1690 O O . TYR B 1 66 ? 7.379 16.766 3.834 1 96 66 TYR B O 1
ATOM 1698 N N . MET B 1 67 ? 5.754 18.203 3.443 1 97.25 67 MET B N 1
ATOM 1699 C CA . MET B 1 67 ? 4.973 17.328 2.574 1 97.25 67 MET B CA 1
ATOM 1700 C C . MET B 1 67 ? 5.723 17.031 1.28 1 97.25 67 MET B C 1
ATOM 1702 O O . MET B 1 67 ? 5.395 16.078 0.566 1 97.25 67 MET B O 1
ATOM 1706 N N . THR B 1 68 ? 6.789 17.781 0.974 1 96.75 68 THR B N 1
ATOM 1707 C CA . THR B 1 68 ? 7.531 17.578 -0.264 1 96.75 68 THR B CA 1
ATOM 1708 C C . THR B 1 68 ? 8.875 16.906 0.017 1 96.75 68 THR B C 1
ATOM 1710 O O . THR B 1 68 ? 9.727 16.812 -0.872 1 96.75 68 THR B O 1
ATOM 1713 N N . GLU B 1 69 ? 9.102 16.422 1.244 1 95.62 69 GLU B N 1
ATOM 1714 C CA . GLU B 1 69 ? 10.367 15.805 1.632 1 95.62 69 GLU B CA 1
ATOM 1715 C C . GLU B 1 69 ? 10.531 14.43 0.979 1 95.62 69 GLU B C 1
ATOM 1717 O O . GLU B 1 69 ? 11.633 13.883 0.944 1 95.62 69 GLU B O 1
ATOM 1722 N N . GLY B 1 70 ? 9.5 13.867 0.502 1 97.25 70 GLY B N 1
ATOM 1723 C CA . GLY B 1 70 ? 9.477 12.539 -0.097 1 97.25 70 GLY B CA 1
ATOM 1724 C C . GLY B 1 70 ? 8.086 12.125 -0.56 1 97.25 70 GLY B C 1
ATOM 1725 O O . GLY B 1 70 ? 7.148 12.922 -0.512 1 97.25 70 GLY B O 1
ATOM 1726 N N . PRO B 1 71 ? 8.039 10.93 -1.034 1 98.31 71 PRO B N 1
ATOM 1727 C CA . PRO B 1 71 ? 6.742 10.453 -1.523 1 98.31 71 PRO B CA 1
ATOM 1728 C C . PRO B 1 71 ? 5.727 10.242 -0.402 1 98.31 71 PRO B C 1
ATOM 1730 O O . PRO B 1 71 ? 6.109 10.148 0.769 1 98.31 71 PRO B O 1
ATOM 1733 N N . ILE B 1 72 ? 4.488 10.281 -0.762 1 98.81 72 ILE B N 1
ATOM 1734 C CA . ILE B 1 72 ? 3.4 9.914 0.137 1 98.81 72 ILE B CA 1
ATOM 1735 C C . ILE B 1 72 ? 2.648 8.711 -0.426 1 98.81 72 ILE B C 1
ATOM 1737 O O . ILE B 1 72 ? 2.865 8.312 -1.574 1 98.81 72 ILE B O 1
ATOM 1741 N N . VAL B 1 73 ? 1.86 8.062 0.403 1 98.94 73 VAL B N 1
ATOM 1742 C CA . VAL B 1 73 ? 0.978 6.992 -0.053 1 98.94 73 VAL B CA 1
ATOM 1743 C C . VAL B 1 73 ? -0.477 7.383 0.2 1 98.94 73 VAL B C 1
ATOM 1745 O O . VAL B 1 73 ? -0.854 7.695 1.331 1 98.94 73 VAL B O 1
ATOM 1748 N N . GLY B 1 74 ? -1.253 7.453 -0.919 1 98.94 74 GLY B N 1
ATOM 1749 C CA . GLY B 1 74 ? -2.689 7.66 -0.81 1 98.94 74 GLY B CA 1
ATOM 1750 C C . GLY B 1 74 ? -3.473 6.363 -0.732 1 98.94 74 GLY B C 1
ATOM 1751 O O . GLY B 1 74 ? -3.16 5.398 -1.435 1 98.94 74 GLY B O 1
ATOM 1752 N N . ILE B 1 75 ? -4.473 6.352 0.108 1 98.94 75 ILE B N 1
ATOM 1753 C CA . ILE B 1 75 ? -5.328 5.191 0.312 1 98.94 75 ILE B CA 1
ATOM 1754 C C . ILE B 1 75 ? -6.793 5.625 0.348 1 98.94 75 ILE B C 1
ATOM 1756 O O . ILE B 1 75 ? -7.148 6.566 1.064 1 98.94 75 ILE B O 1
ATOM 1760 N N . ILE B 1 76 ? -7.598 5.031 -0.419 1 98.81 76 ILE B N 1
ATOM 1761 C CA . ILE B 1 76 ? -9.039 5.199 -0.306 1 98.81 76 ILE B CA 1
ATOM 1762 C C . ILE B 1 76 ? -9.641 4.023 0.461 1 98.81 76 ILE B C 1
ATOM 1764 O O . ILE B 1 76 ? -9.406 2.863 0.111 1 98.81 76 ILE B O 1
ATOM 1768 N N . VAL B 1 77 ? -10.391 4.312 1.483 1 98.5 77 VAL B N 1
ATOM 1769 C CA . VAL B 1 77 ? -11.031 3.305 2.326 1 98.5 77 VAL B CA 1
ATOM 1770 C C . VAL B 1 77 ? -12.547 3.449 2.248 1 98.5 77 VAL B C 1
ATOM 1772 O O . VAL B 1 77 ? -13.078 4.562 2.289 1 98.5 77 VAL B O 1
ATOM 1775 N N . ALA B 1 78 ? -13.234 2.32 2.146 1 97.12 78 ALA B N 1
ATOM 1776 C CA . ALA B 1 78 ? -14.688 2.32 2.068 1 97.12 78 ALA B CA 1
ATOM 1777 C C . ALA B 1 78 ? -15.305 1.592 3.262 1 97.12 78 ALA B C 1
ATOM 1779 O O . ALA B 1 78 ? -14.727 0.63 3.773 1 97.12 78 ALA B O 1
ATOM 1780 N N . GLY B 1 79 ? -16.453 2.082 3.672 1 95.31 79 GLY B N 1
ATOM 1781 C CA . GLY B 1 79 ? -17.203 1.444 4.738 1 95.31 79 GLY B CA 1
ATOM 1782 C C . GLY B 1 79 ? -18.312 2.324 5.297 1 95.31 79 GLY B C 1
ATOM 1783 O O . GLY B 1 79 ? -18.453 3.48 4.895 1 95.31 79 GLY B O 1
ATOM 1784 N N . THR B 1 80 ? -19.047 1.727 6.203 1 94.94 80 THR B N 1
ATOM 1785 C CA . THR B 1 80 ? -20.062 2.477 6.922 1 94.94 80 THR B CA 1
ATOM 1786 C C . THR B 1 80 ? -19.438 3.316 8.031 1 94.94 80 THR B C 1
ATOM 1788 O O . THR B 1 80 ? -18.672 2.805 8.844 1 94.94 80 THR B O 1
ATOM 1791 N N . ASN B 1 81 ? -19.719 4.656 8.016 1 95.12 81 ASN B N 1
ATOM 1792 C CA . ASN B 1 81 ? -19.188 5.598 8.992 1 95.12 81 ASN B CA 1
ATOM 1793 C C . ASN B 1 81 ? -17.672 5.594 9.023 1 95.12 81 ASN B C 1
ATOM 1795 O O . ASN B 1 81 ? -17.062 5.742 10.086 1 95.12 81 ASN B O 1
ATOM 1799 N N . VAL B 1 82 ? -17.094 5.383 7.867 1 97.38 82 VAL B N 1
ATOM 1800 C CA . VAL B 1 82 ? -15.664 5.121 7.789 1 97.38 82 VAL B CA 1
ATOM 1801 C C . VAL B 1 82 ? -14.891 6.422 7.988 1 97.38 82 VAL B C 1
ATOM 1803 O O . VAL B 1 82 ? -13.789 6.414 8.539 1 97.38 82 VAL B O 1
ATOM 1806 N N . VAL B 1 83 ? -15.43 7.547 7.582 1 97.88 83 VAL B N 1
ATOM 1807 C CA . VAL B 1 83 ? -14.727 8.82 7.73 1 97.88 83 VAL B CA 1
ATOM 1808 C C . VAL B 1 83 ? -14.422 9.07 9.203 1 97.88 83 VAL B C 1
ATOM 1810 O O . VAL B 1 83 ? -13.273 9.312 9.57 1 97.88 83 VAL B O 1
ATOM 1813 N N . LYS B 1 84 ? -15.43 8.969 10.008 1 97.69 84 LYS B N 1
ATOM 1814 C CA . LYS B 1 84 ? -15.281 9.18 11.445 1 97.69 84 LYS B CA 1
ATOM 1815 C C . LYS B 1 84 ? -14.359 8.133 12.062 1 97.69 84 LYS B C 1
ATOM 1817 O O . LYS B 1 84 ? -13.484 8.461 12.867 1 97.69 84 LYS B O 1
ATOM 1822 N N . ALA B 1 85 ? -14.531 6.891 11.703 1 98.06 85 ALA B N 1
ATOM 1823 C CA . ALA B 1 85 ? -13.766 5.785 12.273 1 98.06 85 ALA B CA 1
ATOM 1824 C C . ALA B 1 85 ? -12.281 5.934 11.984 1 98.06 85 ALA B C 1
ATOM 1826 O O . ALA B 1 85 ? -11.445 5.805 12.883 1 98.06 85 ALA B O 1
ATOM 1827 N N . ILE B 1 86 ? -11.953 6.246 10.766 1 98.62 86 ILE B N 1
ATOM 1828 C CA . ILE B 1 86 ? -10.562 6.363 10.352 1 98.62 86 ILE B CA 1
ATOM 1829 C C . ILE B 1 86 ? -9.938 7.605 10.992 1 98.62 86 ILE B C 1
ATOM 1831 O O . ILE B 1 86 ? -8.766 7.586 11.383 1 98.62 86 ILE B O 1
ATOM 1835 N N . HIS B 1 87 ? -10.703 8.609 11.062 1 98.44 87 HIS B N 1
ATOM 1836 C CA . HIS B 1 87 ? -10.219 9.812 11.727 1 98.44 87 HIS B CA 1
ATOM 1837 C C . HIS B 1 87 ? -9.867 9.531 13.18 1 98.44 87 HIS B C 1
ATOM 1839 O O . HIS B 1 87 ? -8.844 10.008 13.68 1 98.44 87 HIS B O 1
ATOM 1845 N N . ARG B 1 88 ? -10.609 8.766 13.844 1 98.19 88 ARG B N 1
ATOM 1846 C CA . ARG B 1 88 ? -10.336 8.391 15.234 1 98.19 88 ARG B CA 1
ATOM 1847 C C . ARG B 1 88 ? -9.125 7.469 15.328 1 98.19 88 ARG B C 1
ATOM 1849 O O . ARG B 1 88 ? -8.336 7.57 16.266 1 98.19 88 ARG B O 1
ATOM 1856 N N . MET B 1 89 ? -8.953 6.637 14.367 1 98.5 89 MET B N 1
ATOM 1857 C CA . MET B 1 89 ? -7.809 5.734 14.32 1 98.5 89 MET B CA 1
ATOM 1858 C C . MET B 1 89 ? -6.504 6.52 14.234 1 98.5 89 MET B C 1
ATOM 1860 O O . MET B 1 89 ? -5.496 6.125 14.82 1 98.5 89 MET B O 1
ATOM 1864 N N . ALA B 1 90 ? -6.566 7.586 13.531 1 98.5 90 ALA B N 1
ATOM 1865 C CA . ALA B 1 90 ? -5.383 8.43 13.367 1 98.5 90 ALA B CA 1
ATOM 1866 C C . ALA B 1 90 ? -4.953 9.031 14.703 1 98.5 90 ALA B C 1
ATOM 1868 O O . ALA B 1 90 ? -3.768 9.023 15.047 1 98.5 90 ALA B O 1
ATOM 1869 N N . GLY B 1 91 ? -5.965 9.562 15.438 1 98.5 91 GLY B N 1
ATOM 1870 C CA . GLY B 1 91 ? -5.68 10.227 16.703 1 98.5 91 GLY B CA 1
ATOM 1871 C C . GLY B 1 91 ? -5.5 11.727 16.547 1 98.5 91 GLY B C 1
ATOM 1872 O O . GLY B 1 91 ? -5.539 12.258 15.438 1 98.5 91 GLY B O 1
ATOM 1873 N N . ALA B 1 92 ? -5.262 12.289 17.672 1 97.75 92 ALA B N 1
ATOM 1874 C CA . ALA B 1 92 ? -5.152 13.742 17.719 1 97.75 92 ALA B CA 1
ATOM 1875 C C . ALA B 1 92 ? -4.039 14.242 16.812 1 97.75 92 ALA B C 1
ATOM 1877 O O . ALA B 1 92 ? -3.021 13.562 16.625 1 97.75 92 ALA B O 1
ATOM 1878 N N . THR B 1 93 ? -4.219 15.461 16.203 1 96.25 93 THR B N 1
ATOM 1879 C CA . THR B 1 93 ? -3.277 16.078 15.281 1 96.25 93 THR B CA 1
ATOM 1880 C C . THR B 1 93 ? -1.903 16.234 15.922 1 96.25 93 THR B C 1
ATOM 1882 O O . THR B 1 93 ? -0.884 15.914 15.305 1 96.25 93 THR B O 1
ATOM 1885 N N . ASN B 1 94 ? -1.934 16.719 17.172 1 96.06 94 ASN B N 1
ATOM 1886 C CA . ASN B 1 94 ? -0.688 16.766 17.922 1 96.06 94 ASN B CA 1
ATOM 1887 C C . ASN B 1 94 ? -0.282 15.391 18.438 1 96.06 94 ASN B C 1
ATOM 1889 O O . ASN B 1 94 ? -0.926 14.844 19.344 1 96.06 94 ASN B O 1
ATOM 1893 N N . PRO B 1 95 ? 0.822 14.867 17.922 1 96.31 95 PRO B N 1
ATOM 1894 C CA . PRO B 1 95 ? 1.151 13.477 18.25 1 96.31 95 PRO B CA 1
ATOM 1895 C C . PRO B 1 95 ? 1.487 13.273 19.719 1 96.31 95 PRO B C 1
ATOM 1897 O O . PRO B 1 95 ? 1.292 12.172 20.266 1 96.31 95 PRO B O 1
ATOM 1900 N N . VAL B 1 96 ? 1.951 14.305 20.422 1 95.44 96 VAL B N 1
ATOM 1901 C CA . VAL B 1 96 ? 2.285 14.195 21.828 1 95.44 96 VAL B CA 1
ATOM 1902 C C . VAL B 1 96 ? 1.011 14 22.656 1 95.44 96 VAL B C 1
ATOM 1904 O O . VAL B 1 96 ? 1.028 13.336 23.688 1 95.44 96 VAL B O 1
ATOM 1907 N N . GLU B 1 97 ? -0.055 14.523 22.172 1 97.44 97 GLU B N 1
ATOM 1908 C CA . GLU B 1 97 ? -1.343 14.438 22.859 1 97.44 97 GLU B CA 1
ATOM 1909 C C . GLU B 1 97 ? -2.164 13.258 22.344 1 97.44 97 GLU B C 1
ATOM 1911 O O . GLU B 1 97 ? -3.234 12.961 22.875 1 97.44 97 GLU B O 1
ATOM 1916 N N . ALA B 1 98 ? -1.757 12.641 21.312 1 98.38 98 ALA B N 1
ATOM 1917 C CA . ALA B 1 98 ? -2.498 11.531 20.719 1 98.38 98 ALA B CA 1
ATOM 1918 C C . ALA B 1 98 ? -2.418 10.289 21.594 1 98.38 98 ALA B C 1
ATOM 1920 O O . ALA B 1 98 ? -1.355 9.969 22.141 1 98.38 98 ALA B O 1
ATOM 1921 N N . ALA B 1 99 ? -3.457 9.617 21.797 1 98.5 99 ALA B N 1
ATOM 1922 C CA . ALA B 1 99 ? -3.518 8.422 22.625 1 98.5 99 ALA B CA 1
ATOM 1923 C C . ALA B 1 99 ? -2.652 7.305 22.062 1 98.5 99 ALA B C 1
ATOM 1925 O O . ALA B 1 99 ? -2.609 7.102 20.844 1 98.5 99 ALA B O 1
ATOM 1926 N N . TRP B 1 100 ? -1.95 6.547 22.938 1 98 100 TRP B N 1
ATOM 1927 C CA . TRP B 1 100 ? -1.299 5.312 22.516 1 98 100 TRP B CA 1
ATOM 1928 C C . TRP B 1 100 ? -2.303 4.359 21.875 1 98 100 TRP B C 1
ATOM 1930 O O . TRP B 1 100 ? -3.436 4.234 22.344 1 98 100 TRP B O 1
ATOM 1940 N N . GLY B 1 101 ? -1.922 3.756 20.844 1 98.38 101 GLY B N 1
ATOM 1941 C CA . GLY B 1 101 ? -2.83 2.902 20.094 1 98.38 101 GLY B CA 1
ATOM 1942 C C . GLY B 1 101 ? -3.33 3.541 18.812 1 98.38 101 GLY B C 1
ATOM 1943 O O . GLY B 1 101 ? -3.801 2.846 17.906 1 98.38 101 GLY B O 1
ATOM 1944 N N . THR B 1 102 ? -3.297 4.855 18.719 1 98.69 102 THR B N 1
ATOM 1945 C CA . THR B 1 102 ? -3.586 5.523 17.469 1 98.69 102 THR B CA 1
ATOM 1946 C C . THR B 1 102 ? -2.334 5.605 16.594 1 98.69 102 THR B C 1
ATOM 1948 O O . THR B 1 102 ? -1.223 5.371 17.078 1 98.69 102 THR B O 1
ATOM 1951 N N . ILE B 1 103 ? -2.504 5.914 15.383 1 98.75 103 ILE B N 1
ATOM 1952 C CA . ILE B 1 103 ? -1.367 5.996 14.469 1 98.75 103 ILE B CA 1
ATOM 1953 C C . ILE B 1 103 ? -0.431 7.117 14.906 1 98.75 103 ILE B C 1
ATOM 1955 O O . ILE B 1 103 ? 0.777 6.91 15.047 1 98.75 103 ILE B O 1
ATOM 1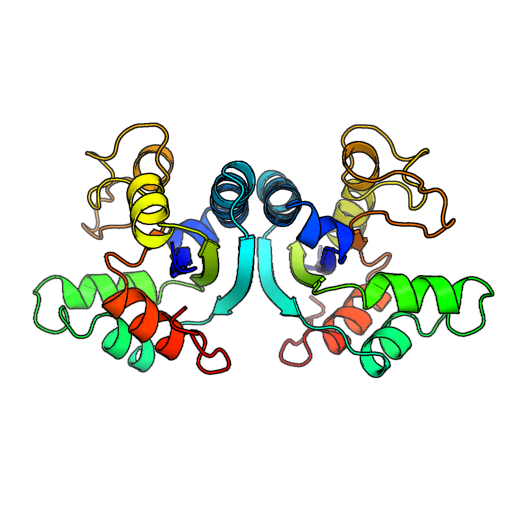959 N N . ARG B 1 104 ? -0.972 8.281 15.148 1 98.81 104 ARG B N 1
ATOM 1960 C CA . ARG B 1 104 ? -0.152 9.43 15.508 1 98.81 104 ARG B CA 1
ATOM 1961 C C . ARG B 1 104 ? 0.45 9.266 16.891 1 98.81 104 ARG B C 1
ATOM 1963 O O . ARG B 1 104 ? 1.557 9.742 17.156 1 98.81 104 ARG B O 1
ATOM 1970 N N . GLY B 1 105 ? -0.296 8.656 17.797 1 98.5 105 GLY B N 1
ATOM 1971 C CA . GLY B 1 105 ? 0.235 8.375 19.125 1 98.5 105 GLY B CA 1
ATOM 1972 C C . GLY B 1 105 ? 1.378 7.379 19.109 1 98.5 105 GLY B C 1
ATOM 1973 O O . GLY B 1 105 ? 2.342 7.523 19.875 1 98.5 105 GLY B O 1
ATOM 1974 N N . ASP B 1 106 ? 1.326 6.449 18.25 1 98.5 106 ASP B N 1
ATOM 1975 C CA . ASP B 1 106 ? 2.299 5.363 18.234 1 98.5 106 ASP B CA 1
ATOM 1976 C C . ASP B 1 106 ? 3.549 5.758 17.453 1 98.5 106 ASP B C 1
ATOM 1978 O O . ASP B 1 106 ? 4.652 5.309 17.766 1 98.5 106 ASP B O 1
ATOM 1982 N N . PHE B 1 107 ? 3.396 6.688 16.406 1 98.19 107 PHE B N 1
ATOM 1983 C CA . PHE B 1 107 ? 4.504 6.801 15.469 1 98.19 107 PHE B CA 1
ATOM 1984 C C . PHE B 1 107 ? 4.93 8.258 15.305 1 98.19 107 PHE B C 1
ATOM 1986 O O . PHE B 1 107 ? 6 8.539 14.766 1 98.19 107 PHE B O 1
ATOM 1993 N N . GLY B 1 108 ? 3.98 9.18 15.734 1 97.06 108 GLY B N 1
ATOM 1994 C CA . GLY B 1 108 ? 4.316 10.586 15.617 1 97.06 108 GLY B CA 1
ATOM 1995 C C . GLY B 1 108 ? 5.074 11.117 16.828 1 97.06 108 GLY B C 1
ATOM 1996 O O . GLY B 1 108 ? 4.961 10.578 17.922 1 97.06 108 GLY B O 1
ATOM 1997 N N . ARG B 1 109 ? 5.84 12.148 16.578 1 95.31 109 ARG B N 1
ATOM 1998 C CA . ARG B 1 109 ? 6.508 12.859 17.656 1 95.31 109 ARG B CA 1
ATOM 1999 C C . ARG B 1 109 ? 6.93 14.258 17.203 1 95.31 109 ARG B C 1
ATOM 2001 O O . ARG B 1 109 ? 6.824 14.602 16.031 1 95.31 109 ARG B O 1
ATOM 2008 N N . GLU B 1 110 ? 7.305 15.039 18.188 1 93.56 110 GLU B N 1
ATOM 2009 C CA . GLU B 1 110 ? 7.801 16.391 17.906 1 93.56 110 GLU B CA 1
ATOM 2010 C C . GLU B 1 110 ? 9.273 16.344 17.5 1 93.56 110 GLU B C 1
ATOM 2012 O O . GLU B 1 110 ? 10 15.414 17.844 1 93.56 110 GLU B O 1
ATOM 2017 N N . TRP B 1 111 ? 9.648 17.359 16.719 1 92.75 111 TRP B N 1
ATOM 2018 C CA . TRP B 1 111 ? 11.023 17.5 16.25 1 92.75 111 TRP B CA 1
ATOM 2019 C C . TRP B 1 111 ? 11.547 18.906 16.5 1 92.75 111 TRP B C 1
ATOM 2021 O O . TRP B 1 111 ? 10.766 19.859 16.594 1 92.75 111 TRP B O 1
ATOM 2031 N N . PRO B 1 112 ? 12.852 19.094 16.547 1 93.06 112 PRO B N 1
ATOM 2032 C CA . PRO B 1 112 ? 13.438 20.391 16.875 1 93.06 112 PRO B CA 1
ATOM 2033 C C . PRO B 1 112 ? 13.109 21.453 15.828 1 93.06 112 PRO B C 1
ATOM 2035 O O . PRO B 1 112 ? 13.062 22.656 16.156 1 93.06 112 PRO B O 1
ATOM 2038 N N . ASP B 1 113 ? 12.797 21.125 14.609 1 90.62 113 ASP B N 1
ATOM 2039 C CA . ASP B 1 113 ? 12.547 22.109 13.555 1 90.62 113 ASP B CA 1
ATOM 2040 C C . ASP B 1 113 ? 11.133 22.672 13.656 1 90.62 113 ASP B C 1
ATOM 2042 O O . ASP B 1 113 ? 10.766 23.594 12.922 1 90.62 113 ASP B O 1
ATOM 2046 N N . GLY B 1 114 ? 10.32 22.094 14.555 1 88.5 114 GLY B N 1
ATOM 2047 C CA . GLY B 1 114 ? 9 22.641 14.836 1 88.5 114 GLY B CA 1
ATOM 2048 C C . GLY B 1 114 ? 7.938 22.125 13.875 1 88.5 114 GLY B C 1
ATOM 2049 O O . GLY B 1 114 ? 6.75 22.406 14.055 1 88.5 114 GLY B O 1
ATOM 2050 N N . ASN B 1 115 ? 8.336 21.375 12.859 1 89.31 115 ASN B N 1
ATOM 2051 C CA . ASN B 1 115 ? 7.344 20.828 11.938 1 89.31 115 ASN B CA 1
ATOM 2052 C C . ASN B 1 115 ? 6.52 19.719 12.602 1 89.31 115 ASN B C 1
ATOM 2054 O O . ASN B 1 115 ? 7.059 18.906 13.344 1 89.31 115 ASN B O 1
ATOM 2058 N N . LEU B 1 116 ? 5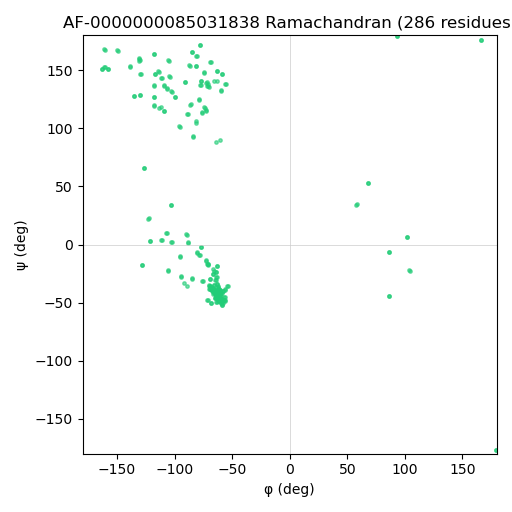.258 19.828 12.336 1 90.62 116 LEU B N 1
ATOM 2059 C CA . LEU B 1 116 ? 4.355 18.797 12.852 1 90.62 116 LEU B CA 1
ATOM 2060 C C . LEU B 1 116 ? 4.312 17.594 11.922 1 90.62 116 LEU B C 1
ATOM 2062 O O . LEU B 1 116 ? 3.537 17.562 10.969 1 90.62 116 LEU B O 1
ATOM 2066 N N . ARG B 1 117 ? 5.176 16.594 12.219 1 94.5 117 ARG B N 1
ATOM 2067 C CA . ARG B 1 117 ? 5.188 15.328 11.484 1 94.5 117 ARG B CA 1
ATOM 2068 C C . ARG B 1 117 ? 4.371 14.266 12.203 1 94.5 117 ARG B C 1
ATOM 2070 O O . ARG B 1 117 ? 4.852 13.656 13.164 1 94.5 117 ARG B O 1
ATOM 2077 N N . ASN B 1 118 ? 3.199 14.07 11.695 1 97 118 ASN B N 1
ATOM 2078 C CA . ASN B 1 118 ? 2.299 13.203 12.438 1 97 118 ASN B CA 1
ATOM 2079 C C . ASN B 1 118 ? 1.819 12.031 11.586 1 97 118 ASN B C 1
ATOM 2081 O O . ASN B 1 118 ? 0.736 11.492 11.82 1 97 118 ASN B O 1
ATOM 2085 N N . VAL B 1 119 ? 2.527 11.656 10.547 1 98.38 119 VAL B N 1
ATOM 2086 C CA . VAL B 1 119 ? 2.564 10.344 9.914 1 98.38 119 VAL B CA 1
ATOM 2087 C C . VAL B 1 119 ? 1.443 10.227 8.883 1 98.38 119 VAL B C 1
ATOM 2089 O O . VAL B 1 119 ? 1.646 9.695 7.793 1 98.38 119 VAL B O 1
ATOM 2092 N N . VAL B 1 120 ? 0.181 10.719 9.312 1 98.81 120 VAL B N 1
ATOM 2093 C CA . VAL B 1 120 ? -0.923 10.492 8.383 1 98.81 120 VAL B CA 1
ATOM 2094 C C . VAL B 1 120 ? -1.805 11.742 8.32 1 98.81 120 VAL B C 1
ATOM 2096 O O . VAL B 1 120 ? -1.823 12.539 9.258 1 98.81 120 VAL B O 1
ATOM 2099 N N . HIS B 1 121 ? -2.445 11.906 7.234 1 98.62 121 HIS B N 1
ATOM 2100 C CA . HIS B 1 121 ? -3.629 12.734 7.066 1 98.62 121 HIS B CA 1
ATOM 2101 C C . HIS B 1 121 ? -4.875 11.883 6.844 1 98.62 121 HIS B C 1
ATOM 2103 O O . HIS B 1 121 ? -4.836 10.898 6.109 1 98.62 121 HIS B O 1
ATOM 2109 N N . THR B 1 122 ? -5.969 12.234 7.484 1 98.75 122 THR B N 1
ATOM 2110 C CA . THR B 1 122 ? -7.262 11.617 7.219 1 98.75 122 THR B CA 1
ATOM 2111 C C . THR B 1 122 ? -8.336 12.68 6.992 1 98.75 122 THR B C 1
ATOM 2113 O O . THR B 1 122 ? -8.289 13.758 7.598 1 98.75 122 THR B O 1
ATOM 2116 N N . SER B 1 123 ? -9.266 12.32 6.121 1 98.12 123 SER B N 1
ATOM 2117 C CA . SER B 1 123 ? -10.375 13.25 5.926 1 98.12 123 SER B CA 1
ATOM 2118 C C . SER B 1 123 ? -11.18 13.43 7.207 1 98.12 123 SER B C 1
ATOM 2120 O O . SER B 1 123 ? -11.375 12.477 7.957 1 98.12 123 SER B O 1
ATOM 2122 N N . ASP B 1 124 ? -11.766 14.609 7.398 1 96.31 124 ASP B N 1
ATOM 2123 C CA . ASP B 1 124 ? -12.391 14.898 8.688 1 96.31 124 ASP B CA 1
ATOM 2124 C C . ASP B 1 124 ? -13.914 14.844 8.578 1 96.31 124 ASP B C 1
ATOM 2126 O O . ASP B 1 124 ? -14.609 14.695 9.586 1 96.31 124 ASP B O 1
ATOM 2130 N N . ASN B 1 125 ? -14.445 15.016 7.371 1 96.44 125 ASN B N 1
ATOM 2131 C CA . ASN B 1 125 ? -15.875 14.859 7.117 1 96.44 125 ASN B CA 1
ATOM 2132 C C . ASN B 1 125 ? -16.156 14.375 5.699 1 96.44 125 ASN B C 1
ATOM 2134 O O . ASN B 1 125 ? -15.25 14.375 4.855 1 96.44 125 ASN B O 1
ATOM 2138 N N . PRO B 1 126 ? -17.344 13.961 5.449 1 96.06 126 PRO B N 1
ATOM 2139 C CA . PRO B 1 126 ? -17.641 13.352 4.148 1 96.06 126 PRO B CA 1
ATOM 2140 C C . PRO B 1 126 ? -17.438 14.312 2.984 1 96.06 126 PRO B C 1
ATOM 2142 O O . PRO B 1 126 ? -16.953 13.906 1.923 1 96.06 126 PRO B O 1
ATOM 2145 N N . ALA B 1 127 ? -17.766 15.555 3.168 1 95.88 127 ALA B N 1
ATOM 2146 C CA . ALA B 1 127 ? -17.594 16.531 2.098 1 95.88 127 ALA B CA 1
ATOM 2147 C C . ALA B 1 127 ? -16.109 16.688 1.744 1 95.88 127 ALA B C 1
ATOM 2149 O O . ALA B 1 127 ? -15.75 16.688 0.566 1 95.88 127 ALA B O 1
ATOM 2150 N N . ASN B 1 128 ? -15.234 16.797 2.707 1 96.88 128 ASN B N 1
ATOM 2151 C CA . ASN B 1 128 ? -13.797 16.906 2.486 1 96.88 128 ASN B CA 1
ATOM 2152 C C . ASN B 1 128 ? -13.219 15.617 1.906 1 96.88 128 ASN B C 1
ATOM 2154 O O . ASN B 1 128 ? -12.297 15.656 1.087 1 96.88 128 ASN B O 1
ATOM 2158 N N . ALA B 1 129 ? -13.766 14.523 2.406 1 97.56 129 ALA B N 1
ATOM 2159 C CA . ALA B 1 129 ? -13.312 13.242 1.861 1 97.56 129 ALA B CA 1
ATOM 2160 C C . ALA B 1 129 ? -13.508 13.195 0.348 1 97.56 129 ALA B C 1
ATOM 2162 O O . ALA B 1 129 ? -12.586 12.836 -0.389 1 97.56 129 ALA B O 1
ATOM 2163 N N . LYS B 1 130 ? -14.68 13.57 -0.1 1 97 130 LYS B N 1
ATOM 2164 C CA . LYS B 1 130 ? -14.977 13.578 -1.53 1 97 130 LYS B CA 1
ATOM 2165 C C . LYS B 1 130 ? -14.023 14.5 -2.281 1 97 130 LYS B C 1
ATOM 2167 O O . LYS B 1 130 ? -13.414 14.102 -3.279 1 97 130 LYS B O 1
ATOM 2172 N N . ARG B 1 131 ? -13.906 15.664 -1.807 1 97.12 131 ARG B N 1
ATOM 2173 C CA . ARG B 1 131 ? -13.039 16.656 -2.438 1 97.12 131 ARG B CA 1
ATOM 2174 C C . ARG B 1 131 ? -11.602 16.156 -2.512 1 97.12 131 ARG B C 1
ATOM 2176 O O . ARG B 1 131 ? -10.953 16.266 -3.555 1 97.12 131 ARG B O 1
ATOM 2183 N N . GLU B 1 132 ? -11.086 15.703 -1.43 1 98.25 132 GLU B N 1
ATOM 2184 C CA . GLU B 1 132 ? -9.695 15.281 -1.339 1 98.25 132 GLU B CA 1
ATOM 2185 C C . GLU B 1 132 ? -9.43 14.062 -2.219 1 98.25 132 GLU B C 1
ATOM 2187 O O . GLU B 1 132 ? -8.383 13.969 -2.863 1 98.25 132 GLU B O 1
ATOM 2192 N N . ILE B 1 133 ? -10.312 13.102 -2.242 1 98.31 133 ILE B N 1
ATOM 2193 C CA . ILE B 1 133 ? -10.18 11.938 -3.115 1 98.31 133 ILE B CA 1
ATOM 2194 C C . ILE B 1 133 ? -10.102 12.398 -4.57 1 98.31 133 ILE B C 1
ATOM 2196 O O . ILE B 1 133 ? -9.281 11.891 -5.344 1 98.31 133 ILE B O 1
ATOM 2200 N N . GLU B 1 134 ? -10.875 13.367 -4.938 1 97.56 134 GLU B N 1
ATOM 2201 C CA . GLU B 1 134 ? -10.867 13.875 -6.305 1 97.56 134 GLU B CA 1
ATOM 2202 C C . GLU B 1 134 ? -9.523 14.508 -6.656 1 97.56 134 GLU B C 1
ATOM 2204 O O . GLU B 1 134 ? -9.094 14.469 -7.809 1 97.56 134 GLU B O 1
ATOM 2209 N N . ILE B 1 135 ? -8.859 15.07 -5.676 1 98 135 ILE B N 1
ATOM 2210 C CA . ILE B 1 135 ? -7.555 15.688 -5.891 1 98 135 ILE B CA 1
ATOM 2211 C C . ILE B 1 135 ? -6.504 14.609 -6.145 1 98 135 ILE B C 1
ATOM 2213 O O . ILE B 1 135 ? -5.75 14.688 -7.117 1 98 135 ILE B O 1
ATOM 2217 N N . TRP B 1 136 ? -6.48 13.617 -5.344 1 98.5 136 TRP B N 1
ATOM 2218 C CA . TRP B 1 136 ? -5.359 12.68 -5.332 1 98.5 136 TRP B CA 1
ATOM 2219 C C . TRP B 1 136 ? -5.645 11.477 -6.219 1 98.5 136 TRP B C 1
ATOM 2221 O O . TRP B 1 136 ? -4.719 10.812 -6.691 1 98.5 136 TRP B O 1
ATOM 2231 N N . PHE B 1 137 ? -6.91 11.133 -6.391 1 98 137 PHE B N 1
ATOM 2232 C CA . PHE B 1 137 ? -7.375 10.039 -7.234 1 98 137 PHE B CA 1
ATOM 2233 C C . PHE B 1 137 ? -8.422 10.531 -8.234 1 98 137 PHE B C 1
ATOM 2235 O O . PHE B 1 137 ? -9.57 10.086 -8.211 1 98 137 PHE B O 1
ATOM 2242 N N . PRO B 1 138 ? -8.016 11.375 -9.141 1 96.56 138 PRO B N 1
ATOM 2243 C CA . PRO B 1 138 ? -8.992 11.938 -10.07 1 96.56 138 PRO B CA 1
ATOM 2244 C C . PRO B 1 138 ? -9.641 10.875 -10.961 1 96.56 138 PRO B C 1
ATOM 2246 O O . PRO B 1 138 ? -10.703 11.109 -11.539 1 96.56 138 PRO B O 1
ATOM 2249 N N . GLU B 1 139 ? -9.008 9.711 -11.055 1 95.19 139 GLU B N 1
ATOM 2250 C CA . GLU B 1 139 ? -9.531 8.617 -11.867 1 95.19 139 GLU B CA 1
ATOM 2251 C C . GLU B 1 139 ? -10.656 7.879 -11.148 1 95.19 139 GLU B C 1
ATOM 2253 O O . GLU B 1 139 ? -11.336 7.047 -11.75 1 95.19 139 GLU B O 1
ATOM 2258 N N . ARG B 1 140 ? -10.844 8.211 -9.875 1 94.56 140 ARG B N 1
ATOM 2259 C CA . ARG B 1 140 ? -11.898 7.574 -9.094 1 94.56 140 ARG B CA 1
ATOM 2260 C C . ARG B 1 140 ? -13.078 8.523 -8.898 1 94.56 140 ARG B C 1
ATOM 2262 O O . ARG B 1 140 ? -12.891 9.727 -8.734 1 94.56 140 ARG B O 1
ATOM 2269 N N . THR B 1 141 ? -14.25 7.953 -8.898 1 88.56 141 THR B N 1
ATOM 2270 C CA . THR B 1 141 ? -15.469 8.719 -8.633 1 88.56 141 THR B CA 1
ATOM 2271 C C . THR B 1 141 ? -16.109 8.266 -7.32 1 88.56 141 THR B C 1
ATOM 2273 O O . THR B 1 141 ? -16.422 7.086 -7.145 1 88.56 141 THR B O 1
ATOM 2276 N N . VAL B 1 142 ? -16.156 9.219 -6.426 1 84.75 142 VAL B N 1
ATOM 2277 C CA . VAL B 1 142 ? -16.797 8.922 -5.145 1 84.75 142 VAL B CA 1
ATOM 2278 C C . VAL B 1 142 ? -18.312 8.844 -5.324 1 84.75 142 VAL B C 1
ATOM 2280 O O . VAL B 1 142 ? -18.922 9.766 -5.863 1 84.75 142 VAL B O 1
ATOM 2283 N N . VAL B 1 143 ? -18.859 7.625 -5.098 1 66.44 143 VAL B N 1
ATOM 2284 C CA . VAL B 1 143 ? -20.297 7.473 -5.281 1 66.44 143 VAL B CA 1
ATOM 2285 C C . VAL B 1 143 ? -21.016 7.812 -3.979 1 66.44 143 VAL B C 1
ATOM 2287 O O . VAL B 1 143 ? -20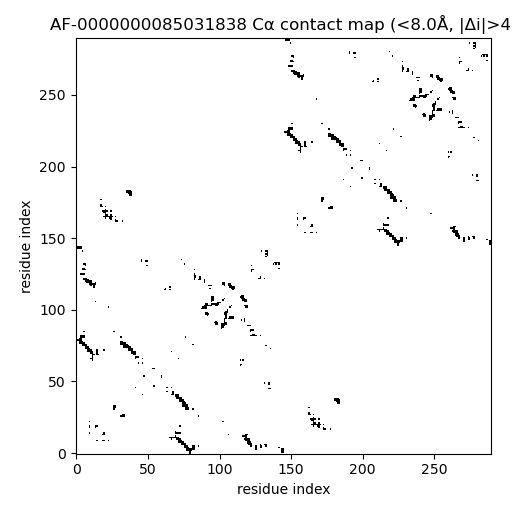.625 7.344 -2.906 1 66.44 143 VAL B O 1
ATOM 2290 N N . ASP B 1 144 ? -21.734 8.82 -3.887 1 61.34 144 ASP B N 1
ATOM 2291 C CA . ASP B 1 144 ? -22.609 9.141 -2.76 1 61.34 144 ASP B CA 1
ATOM 2292 C C . ASP B 1 144 ? -23.672 8.055 -2.574 1 61.34 144 ASP B C 1
ATOM 2294 O O . ASP B 1 144 ? -24.422 7.746 -3.504 1 61.34 144 ASP B O 1
ATOM 2298 N N . GLN B 1 145 ? -23.484 6.988 -1.796 1 50.72 145 GLN B N 1
ATOM 2299 C CA . GLN B 1 145 ? -24.656 6.121 -1.626 1 50.72 145 GLN B CA 1
ATOM 2300 C C . GLN B 1 145 ? -25.484 6.543 -0.416 1 50.72 145 GLN B C 1
ATOM 2302 O O . GLN B 1 145 ? -24.938 7.066 0.561 1 50.72 145 GLN B O 1
#

Sequence (290 aa):
MAEEWTLVLVKPDGVKNRHVGEVITRIERKGYQIIDLKMIESTENKLRQHYADKVNEPYFAGLMSYMTEGPIVGIIVAGTNVVKAIHRMAGATNPVEAAWGTIRGDFGREWPDGNLRNVVHTSDNPANAKREIEIWFPERTVVDQMAEEWTLVLVKPDGVKNRHVGEVITRIERKGYQIIDLKMIESTENKLRQHYADKVNEPYFAGLMSYMTEGPIVGIIVAGTNVVKAIHRMAGATNPVEAAWGTIRGDFGREWPDGNLRNVVHTSDNPANAKREIEIWFPERTVVDQ

Solvent-accessible surface area (backbone atoms only — not comparable to full-atom values): 15386 Å² total; per-residue (Å²): 133,49,51,33,55,24,35,37,33,35,29,24,64,20,48,75,69,53,38,58,16,57,56,44,31,55,46,32,71,75,65,44,43,77,76,41,40,33,56,38,80,64,47,70,69,59,49,47,62,71,41,53,95,38,70,83,43,89,57,33,66,54,51,53,54,51,53,58,71,37,48,28,34,42,34,34,38,38,32,71,65,32,30,62,52,52,35,56,46,37,34,44,78,54,17,84,73,13,51,78,85,16,53,7,24,67,73,21,48,85,49,94,87,67,51,87,52,29,38,58,47,57,28,80,41,67,70,53,9,49,55,48,38,43,69,79,38,63,92,52,78,84,69,87,78,132,51,52,34,58,25,33,36,34,35,29,24,64,20,48,76,69,52,39,57,16,56,56,41,32,54,46,30,71,74,65,46,43,78,77,40,39,33,55,39,80,64,47,71,71,58,49,46,64,69,40,52,94,39,69,84,43,90,60,33,65,54,50,54,55,52,53,59,72,38,47,28,36,43,33,34,39,38,32,70,66,32,31,61,51,51,36,57,46,36,35,43,80,55,18,84,76,12,51,78,85,16,53,8,24,66,72,19,48,85,50,94,86,67,51,89,53,28,38,58,48,59,28,81,41,66,71,53,10,49,54,48,38,43,71,79,38,64,90,52,77,83,68,85,83

Nearest PDB structures (foldseek):
  2dxe-assembly1_B  TM=9.415E-01  e=9.336E-16  Pyrococcus horikoshii OT3
  6aes-assembly2_B  TM=9.479E-01  e=4.281E-15  Pseudomonas aeruginosa
  2nck-assembly1_R  TM=9.239E-01  e=1.235E-14  Myxococcus xanthus
  5v6d-assembly3_F  TM=9.276E-01  e=2.097E-14  Neisseria gonorrhoeae NCCP11945
  4s0m-assembly4_H  TM=8.933E-01  e=1.156E-14  Acinetobacter baumannii

Organism: Limosilactobacillus fermentum (strain NBRC 3956 / LMG 18251) (NCBI:txid334390)

Foldseek 3Di:
DWKAKKKKKQAPVLVVVVVPVVLVVVLVVVPWDWPDKDKDQDDPVLVCQLVVVCCPPPCNVVVSVRRNPDIMMMIMIMDDVVQQVSVLLQADQQCVPGDPRHQQVPRFDDDPVRRRDRRMDMHNDRVSRQSSCCSVPVVDHTDGD/DWKAKKKKKQAPVLVVVVVPVVLVVVLVVVPWDWPDKDKDQDDPVLVCQLVVVCCPPPCNVVVSVRRNPDIMMMIMIMDDVVQCVSVVLQADQQCVPGDPRHQQVPRFDADPVRRRDRRMDMHNDRVSRQSSCCSVPVVDHTDGD

InterPro domains:
  IPR001564 Nucleoside diphosphate kinase [PR01243] (6-28)
  IPR001564 Nucleoside diphosphate kinase [PR01243] (50-69)
  IPR001564 Nucleoside diphosphate kinase [PR01243] (70-87)
  IPR001564 Nucleoside diphosphate kinase [PR01243] (118-137)
  IPR034907 Nucleoside diphosphate kinase-like domain [PF00334] (4-141)
  IPR034907 Nucleoside diphosphate kinase-like domain [SM00562] (3-144)
  IPR036850 Nucleoside diphosphate kinase-like domain superfamily [G3DSA:3.30.70.141] (1-145)
  IPR036850 Nucleoside diphosphate kinase-like domain superfamily [SSF54919] (4-144)